Protein AF-A0A914AMR1-F1 (afdb_monomer)

Mean predicted aligned error: 15.54 Å

pLDDT: mean 76.66, std 15.46, range [41.34, 96.62]

Foldseek 3Di:
DKFFFLVLAFLAQAPCLQPPQDADPVLLVLLVVQLVVVQKDPWIWDQDPQSKIKIWIWGADPVCNVDGTKIKIWIADNPRNRTPDIAIPDPCRVSRNGSNNNNVSVNSNVCSVVVPRGHDHDDDPVRDPDPPDPPDPPPDDDDALQADFDDDDDPDDPDGTDGDDDPPPDDDQDDPVVLVVVLVCPPPPLCVQDDPPADWDQDPSGTDGCRRPVNVRDDD

Nearest PDB structures (foldseek):
  7cqy-assembly2_D  TM=6.827E-01  e=1.228E+00  Acidithiobacillus ferrooxidans
  5b4w-assembly5_E  TM=5.605E-01  e=9.754E+00  Homo sapiens
  1tuh-assembly1_A-2  TM=4.598E-01  e=6.074E+00  uncultured bacterium

Radius of gyration: 27.76 Å; Cα contacts (8 Å, |Δi|>4): 288; chains: 1; bounding box: 59×46×70 Å

Organism: Patiria miniata (NCBI:txid46514)

Structure (mmCIF, N/CA/C/O backbone):
d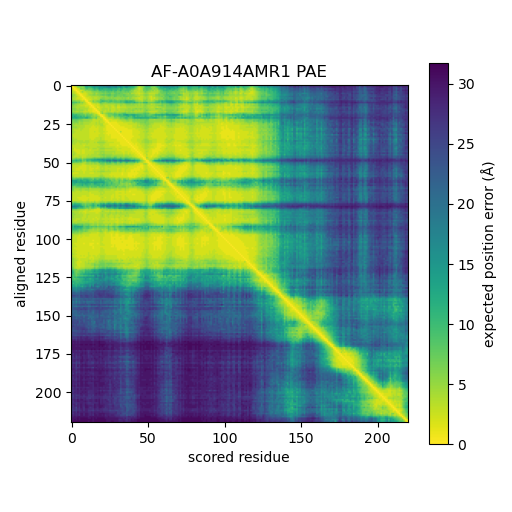ata_AF-A0A914AMR1-F1
#
_entry.id   AF-A0A914AMR1-F1
#
loop_
_atom_site.group_PDB
_atom_site.id
_atom_site.type_symbol
_atom_site.label_atom_id
_atom_site.label_alt_id
_atom_site.label_comp_id
_atom_site.label_asym_id
_atom_site.label_entity_id
_atom_site.label_seq_id
_atom_site.pdbx_PDB_ins_code
_atom_site.Cartn_x
_atom_site.Cartn_y
_atom_site.Cartn_z
_atom_site.occupancy
_atom_site.B_iso_or_equiv
_atom_site.auth_seq_id
_atom_site.auth_comp_id
_atom_site.auth_asym_id
_atom_site.auth_atom_id
_atom_site.pdbx_PDB_model_num
ATOM 1 N N . MET A 1 1 ? -7.261 -10.112 22.024 1.00 58.53 1 MET A N 1
ATOM 2 C CA . MET A 1 1 ? -6.913 -11.337 21.257 1.00 58.53 1 MET A CA 1
ATOM 3 C C . MET A 1 1 ? -6.679 -10.900 19.826 1.00 58.53 1 MET A C 1
ATOM 5 O O . MET A 1 1 ? -7.577 -10.302 19.242 1.00 58.53 1 MET A O 1
ATOM 9 N N . THR A 1 2 ? -5.488 -11.147 19.283 1.00 77.44 2 THR A N 1
ATOM 10 C CA . THR A 1 2 ? -5.159 -10.790 17.900 1.00 77.44 2 THR A CA 1
ATOM 11 C C . THR A 1 2 ? -5.828 -11.759 16.924 1.00 77.44 2 THR A C 1
ATOM 13 O O . THR A 1 2 ? -5.880 -12.965 17.151 1.00 77.44 2 THR A O 1
ATOM 16 N N . THR A 1 3 ? -6.378 -11.226 15.841 1.00 81.88 3 THR A N 1
ATOM 17 C CA . THR A 1 3 ? -7.131 -11.954 14.819 1.00 81.88 3 THR A CA 1
ATOM 18 C C . THR A 1 3 ? -6.795 -11.410 13.434 1.00 81.88 3 THR A C 1
ATOM 20 O O . THR A 1 3 ? -6.282 -10.301 13.277 1.00 81.88 3 THR A O 1
ATOM 23 N N . THR A 1 4 ? -7.047 -12.214 12.409 1.00 83.88 4 THR A N 1
ATOM 24 C CA . THR A 1 4 ? -6.843 -11.868 10.998 1.00 83.88 4 THR A CA 1
ATOM 25 C C . THR A 1 4 ? -8.163 -11.660 10.264 1.00 83.88 4 THR A C 1
ATOM 27 O O . THR A 1 4 ? -8.152 -11.408 9.064 1.00 83.88 4 THR A O 1
ATOM 30 N N . ARG A 1 5 ? -9.308 -11.754 10.949 1.00 85.69 5 ARG A N 1
ATOM 31 C CA . ARG A 1 5 ? -10.628 -11.658 10.314 1.00 85.69 5 ARG A CA 1
ATOM 32 C C . ARG A 1 5 ? -10.938 -10.227 9.887 1.00 85.69 5 ARG A C 1
ATOM 34 O O . ARG A 1 5 ? -11.044 -9.333 10.722 1.00 85.69 5 ARG A O 1
ATOM 41 N N . VAL A 1 6 ? -11.124 -10.033 8.584 1.00 85.50 6 VAL A N 1
ATOM 42 C CA . VAL A 1 6 ? -11.413 -8.727 7.966 1.00 85.50 6 VAL A CA 1
ATOM 43 C C . VAL A 1 6 ? -12.801 -8.224 8.369 1.00 85.50 6 VAL A C 1
ATOM 45 O O . VAL A 1 6 ? -12.990 -7.017 8.468 1.00 85.50 6 VAL A O 1
ATOM 48 N N . ASP A 1 7 ? -13.728 -9.134 8.687 1.00 83.25 7 ASP A N 1
ATOM 49 C CA . ASP A 1 7 ? -15.109 -8.847 9.114 1.00 83.25 7 ASP A CA 1
ATOM 50 C C . ASP A 1 7 ? -15.208 -7.879 10.309 1.00 83.25 7 ASP A C 1
ATOM 52 O O . ASP A 1 7 ? -16.241 -7.250 10.520 1.00 83.25 7 ASP A O 1
ATOM 56 N N . ILE A 1 8 ? -14.144 -7.784 11.112 1.00 86.38 8 ILE A N 1
ATOM 57 C CA . ILE A 1 8 ? -14.089 -6.943 12.313 1.00 86.38 8 ILE A CA 1
ATOM 58 C C . ILE A 1 8 ? -13.809 -5.480 11.949 1.00 86.38 8 ILE A C 1
ATOM 60 O O . ILE A 1 8 ? -14.123 -4.583 12.725 1.00 86.38 8 ILE A O 1
ATOM 64 N N . LEU A 1 9 ? -13.238 -5.211 10.771 1.00 86.44 9 LEU A N 1
ATOM 65 C CA . LEU A 1 9 ? -13.008 -3.844 10.316 1.00 86.44 9 LEU A CA 1
ATOM 66 C C . LEU A 1 9 ? -14.337 -3.112 10.059 1.00 86.44 9 LEU A C 1
ATOM 68 O O . LEU A 1 9 ? -15.304 -3.718 9.593 1.00 86.44 9 LEU A O 1
ATOM 72 N N . PRO A 1 10 ? -14.378 -1.783 10.261 1.00 86.25 10 PRO A N 1
ATOM 73 C CA . PRO A 1 10 ? -15.521 -0.968 9.858 1.00 86.25 10 PRO A CA 1
ATOM 74 C C . PRO A 1 10 ? -15.850 -1.152 8.371 1.00 86.25 10 PRO A C 1
ATOM 76 O O . PRO A 1 10 ? -14.941 -1.224 7.554 1.00 86.25 10 PRO A O 1
ATOM 79 N N . LYS A 1 11 ? -17.131 -1.173 7.981 1.00 80.12 11 LYS A N 1
ATOM 80 C CA . LYS A 1 11 ? -17.564 -1.530 6.608 1.00 80.12 11 LYS A CA 1
ATOM 81 C C . LYS A 1 11 ? -16.950 -0.699 5.467 1.00 80.12 11 LYS A C 1
ATOM 83 O O . LYS A 1 11 ? -16.922 -1.179 4.340 1.00 80.12 11 LYS A O 1
ATOM 88 N N . ALA A 1 12 ? -16.503 0.528 5.727 1.00 79.56 12 ALA A N 1
ATOM 89 C CA . ALA A 1 12 ? -15.960 1.430 4.713 1.00 79.56 12 ALA A CA 1
ATOM 90 C C . ALA A 1 12 ? -14.677 2.108 5.213 1.00 79.56 12 ALA A C 1
ATOM 92 O O . ALA A 1 12 ? -14.671 3.300 5.504 1.00 79.56 12 ALA A O 1
ATOM 93 N N . VAL A 1 13 ? -13.586 1.346 5.334 1.00 87.69 13 VAL A N 1
ATOM 94 C CA . VAL A 1 13 ? -12.278 1.922 5.682 1.00 87.69 13 VAL A CA 1
ATOM 95 C C . VAL A 1 13 ? -11.704 2.611 4.453 1.00 87.69 13 VAL A C 1
ATOM 97 O O . VAL A 1 13 ? -11.386 1.953 3.467 1.00 87.69 13 VAL A O 1
ATOM 100 N N . ASP A 1 14 ? -11.540 3.928 4.484 1.00 89.69 14 ASP A N 1
ATOM 101 C CA . ASP A 1 14 ? -10.916 4.675 3.394 1.00 89.69 14 ASP A CA 1
ATOM 102 C C . ASP A 1 14 ? -10.169 5.916 3.910 1.00 89.69 14 ASP A C 1
ATOM 104 O O . ASP A 1 14 ? -9.918 6.075 5.101 1.00 89.69 14 ASP A O 1
ATOM 108 N N . LEU A 1 15 ? -9.736 6.800 3.006 1.00 89.69 15 LEU A N 1
ATOM 109 C CA . LEU A 1 15 ? -9.063 8.034 3.419 1.00 89.69 15 LEU A CA 1
ATOM 110 C C . LEU A 1 15 ? -10.013 9.069 4.041 1.00 89.69 15 LEU A C 1
ATOM 112 O O . LEU A 1 15 ? -9.528 10.018 4.651 1.00 89.69 15 LEU A O 1
ATOM 116 N N . ASN A 1 16 ? -11.330 8.908 3.909 1.00 88.12 16 ASN A N 1
ATOM 117 C CA . ASN A 1 16 ? -12.307 9.762 4.580 1.00 88.12 16 ASN A CA 1
ATOM 118 C C . ASN A 1 16 ? -12.442 9.385 6.064 1.00 88.12 16 ASN A C 1
ATOM 120 O O . ASN A 1 16 ? -12.868 10.215 6.863 1.00 88.12 16 ASN A O 1
ATOM 124 N N . SER A 1 17 ? -11.982 8.191 6.460 1.00 87.25 17 SER A N 1
ATOM 125 C CA . SER A 1 17 ? -11.872 7.773 7.863 1.00 87.25 17 SER A CA 1
ATOM 126 C C . SER A 1 17 ? -11.007 8.707 8.724 1.00 87.25 17 SER A C 1
ATOM 128 O O . SER A 1 17 ? -11.151 8.712 9.940 1.00 87.25 17 SER A O 1
ATOM 130 N N . PHE A 1 18 ? -10.136 9.531 8.131 1.00 87.56 18 PHE A N 1
ATOM 131 C CA . PHE A 1 18 ? -9.371 10.560 8.854 1.00 87.56 18 PHE A CA 1
ATOM 132 C C . PHE A 1 18 ? -10.212 11.795 9.246 1.00 87.56 18 PHE A C 1
ATOM 134 O O . PHE A 1 18 ? -9.716 12.718 9.896 1.00 87.56 18 PHE A O 1
ATOM 141 N N . GLY A 1 19 ? -11.488 11.846 8.852 1.00 84.75 19 GLY A N 1
ATOM 142 C CA . GLY A 1 19 ? -12.406 12.921 9.208 1.00 84.75 19 GLY A CA 1
ATOM 143 C C . GLY A 1 19 ? -11.935 14.284 8.694 1.00 84.75 19 GLY A C 1
ATOM 144 O O . GLY A 1 19 ? -11.878 14.524 7.490 1.00 84.75 19 GLY A O 1
ATOM 145 N N . LYS A 1 20 ? -11.621 15.199 9.619 1.00 76.69 20 LYS A N 1
ATOM 146 C CA . LYS A 1 20 ? -11.205 16.579 9.306 1.00 76.69 20 LYS A CA 1
ATOM 147 C C . LYS A 1 20 ? -9.702 16.721 9.035 1.00 76.69 20 LYS A C 1
ATOM 149 O O . LYS A 1 20 ? -9.265 17.809 8.654 1.00 76.69 20 LYS A O 1
ATOM 154 N N . GLU A 1 21 ? -8.900 15.678 9.251 1.00 80.31 21 GLU A N 1
ATOM 155 C CA . GLU A 1 21 ? -7.451 15.781 9.077 1.00 80.31 21 GLU A CA 1
ATOM 156 C C . GLU A 1 21 ? -7.063 15.966 7.603 1.00 80.31 21 GLU A C 1
ATOM 158 O O . GLU A 1 21 ? -7.442 15.209 6.708 1.00 80.31 21 GLU A O 1
ATOM 163 N N . GLN A 1 22 ? -6.249 16.989 7.342 1.00 80.25 22 GLN A N 1
ATOM 164 C CA . GLN A 1 22 ? -5.774 17.310 6.000 1.00 80.25 22 GLN A CA 1
ATOM 165 C C . GLN A 1 22 ? -4.634 16.371 5.588 1.00 80.25 22 GLN A C 1
ATOM 167 O O . GLN A 1 22 ? -3.495 16.488 6.045 1.00 80.25 22 GLN A O 1
ATOM 172 N N . ILE A 1 23 ? -4.912 15.473 4.644 1.00 89.19 23 ILE A N 1
ATOM 173 C CA . ILE A 1 23 ? -3.890 14.606 4.054 1.00 89.19 23 ILE A CA 1
ATOM 174 C C . ILE A 1 23 ? -3.128 15.367 2.967 1.00 89.19 23 ILE A C 1
ATOM 176 O O . ILE A 1 23 ? -3.672 15.724 1.918 1.00 89.19 23 ILE A O 1
ATOM 180 N N . SER A 1 24 ? -1.818 15.549 3.157 1.00 91.06 24 SER A N 1
ATOM 181 C CA . SER A 1 24 ? -0.993 16.200 2.135 1.00 91.06 24 SER A CA 1
ATOM 182 C C . SER A 1 24 ? -0.989 15.409 0.814 1.00 91.06 24 SER A C 1
ATOM 184 O O . SER A 1 24 ? -0.871 14.177 0.790 1.00 91.06 24 SER A O 1
ATOM 186 N N . LYS A 1 25 ? -1.015 16.121 -0.324 1.00 92.06 25 LYS A N 1
ATOM 187 C CA . LYS A 1 25 ? -0.932 15.506 -1.668 1.00 92.06 25 LYS A CA 1
ATOM 188 C C . LYS A 1 25 ? 0.289 14.586 -1.800 1.00 92.06 25 LYS A C 1
ATOM 190 O O . LYS A 1 25 ? 0.207 13.517 -2.405 1.00 92.06 25 LYS A O 1
ATOM 195 N N . ARG A 1 26 ? 1.417 14.984 -1.201 1.00 91.50 26 ARG A N 1
ATOM 196 C CA . ARG A 1 26 ? 2.672 14.219 -1.203 1.00 91.50 26 ARG A CA 1
ATOM 197 C C . ARG A 1 26 ? 2.541 12.908 -0.429 1.00 91.50 26 ARG A C 1
ATOM 199 O O . ARG A 1 26 ? 2.997 11.877 -0.929 1.00 91.50 26 ARG A O 1
ATOM 206 N N . SER A 1 27 ? 1.930 12.941 0.758 1.00 92.44 27 SER A N 1
ATOM 207 C CA . SER A 1 27 ? 1.688 11.747 1.576 1.00 92.44 27 SER A CA 1
ATOM 208 C C . SER A 1 27 ? 0.760 10.776 0.852 1.00 92.44 27 SER A C 1
ATOM 210 O O . SER A 1 27 ? 1.077 9.591 0.787 1.00 92.44 27 SER A O 1
ATOM 212 N N . ARG A 1 28 ? -0.301 11.280 0.205 1.00 93.94 28 ARG A N 1
ATOM 213 C CA . ARG A 1 28 ? -1.246 10.458 -0.568 1.00 93.94 28 ARG A CA 1
ATOM 214 C C . ARG A 1 28 ? -0.570 9.696 -1.710 1.00 93.94 28 ARG A C 1
ATOM 216 O O . ARG A 1 28 ? -0.702 8.479 -1.807 1.00 93.94 28 ARG A O 1
ATOM 223 N N . VAL A 1 29 ? 0.212 10.393 -2.540 1.00 94.94 29 VAL A N 1
ATOM 224 C CA . VAL A 1 29 ? 0.925 9.776 -3.676 1.00 94.94 29 VAL A CA 1
ATOM 225 C C . VAL A 1 29 ? 1.951 8.747 -3.199 1.00 94.94 29 VAL A C 1
ATOM 227 O O . VAL A 1 29 ? 2.052 7.657 -3.760 1.00 94.94 29 VAL A O 1
ATOM 230 N N . ARG A 1 30 ? 2.719 9.069 -2.150 1.00 94.62 30 ARG A N 1
ATOM 231 C CA . ARG A 1 30 ? 3.702 8.130 -1.591 1.00 94.62 30 ARG A CA 1
ATOM 232 C C . ARG A 1 30 ? 3.040 6.917 -0.941 1.00 94.62 30 ARG A C 1
ATOM 234 O O . ARG A 1 30 ? 3.514 5.809 -1.165 1.00 94.62 30 ARG A O 1
ATOM 241 N N . GLY A 1 31 ? 1.960 7.116 -0.191 1.00 95.62 31 GLY A N 1
ATOM 242 C CA . GLY A 1 31 ? 1.224 6.031 0.454 1.00 95.62 31 GLY A CA 1
ATOM 243 C C . GLY A 1 31 ? 0.626 5.063 -0.557 1.00 95.62 31 GLY A C 1
ATOM 244 O O . GLY A 1 31 ? 0.803 3.855 -0.423 1.00 95.62 31 GLY A O 1
ATOM 245 N N . TYR A 1 32 ? 0.053 5.581 -1.646 1.00 95.88 32 TYR A N 1
ATOM 246 C CA . TYR A 1 32 ? -0.412 4.735 -2.744 1.00 95.88 32 TYR A CA 1
ATOM 247 C C . TYR A 1 32 ? 0.726 3.920 -3.381 1.00 95.88 32 TYR A C 1
ATOM 249 O O . TYR A 1 32 ? 0.564 2.733 -3.654 1.00 95.88 32 TYR A O 1
ATOM 257 N N . ASN A 1 33 ? 1.912 4.513 -3.566 1.00 95.38 33 ASN A N 1
ATOM 258 C CA . ASN A 1 33 ? 3.074 3.782 -4.083 1.00 95.38 33 ASN A CA 1
ATOM 259 C C . ASN A 1 33 ? 3.564 2.687 -3.122 1.00 95.38 33 ASN A C 1
ATOM 261 O O . ASN A 1 33 ? 4.014 1.639 -3.583 1.00 95.38 33 ASN A O 1
ATOM 265 N N . PHE A 1 34 ? 3.500 2.901 -1.807 1.00 95.38 34 PHE A N 1
ATOM 266 C CA . PHE A 1 34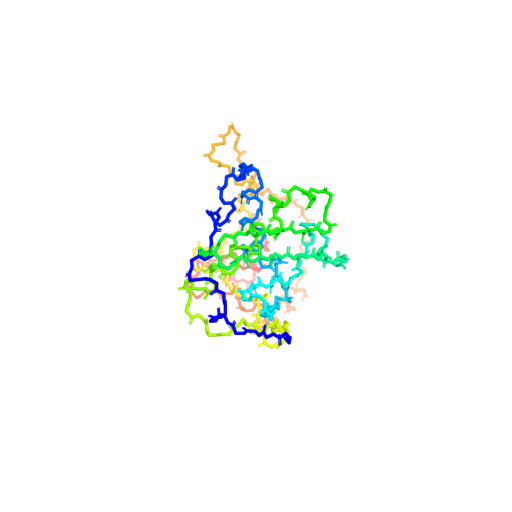 ? 3.842 1.861 -0.833 1.00 95.38 34 PHE A CA 1
ATOM 267 C C . PHE A 1 34 ? 2.855 0.700 -0.864 1.00 95.38 34 PHE A C 1
ATOM 269 O O . PHE A 1 34 ? 3.289 -0.451 -0.901 1.00 95.38 34 PHE A O 1
ATOM 276 N N . PHE A 1 35 ? 1.558 1.003 -0.918 1.00 95.12 35 PHE A N 1
ATOM 277 C CA . PHE A 1 35 ? 0.511 0.003 -1.104 1.00 95.12 35 PHE A CA 1
ATOM 278 C C . PHE A 1 35 ? 0.741 -0.800 -2.394 1.00 95.12 35 PHE A C 1
ATOM 280 O O . PHE A 1 35 ? 0.935 -2.012 -2.345 1.00 95.12 35 PHE A O 1
ATOM 287 N N . LYS A 1 36 ? 0.838 -0.113 -3.540 1.00 93.56 36 LYS A N 1
ATOM 288 C CA . LYS A 1 36 ? 0.997 -0.738 -4.862 1.00 93.56 36 LYS A CA 1
ATOM 289 C C . LYS A 1 36 ? 2.213 -1.663 -4.950 1.00 93.56 36 LYS A C 1
ATOM 291 O O . LYS A 1 36 ? 2.166 -2.677 -5.636 1.00 93.56 36 LYS A O 1
ATOM 296 N N . ASN A 1 37 ? 3.309 -1.303 -4.286 1.00 90.56 37 ASN A N 1
ATOM 297 C CA . ASN A 1 37 ? 4.547 -2.079 -4.317 1.00 90.56 37 ASN A CA 1
ATOM 298 C C . ASN A 1 37 ? 4.656 -3.109 -3.175 1.00 90.56 37 ASN A C 1
ATOM 300 O O . ASN A 1 37 ? 5.745 -3.652 -2.966 1.00 90.56 37 ASN A O 1
ATOM 304 N N . GLY A 1 38 ? 3.584 -3.340 -2.408 1.00 90.75 38 GLY A N 1
ATOM 305 C CA . GLY A 1 38 ? 3.542 -4.353 -1.349 1.00 90.75 38 GLY A CA 1
ATOM 306 C C . GLY A 1 38 ? 4.499 -4.077 -0.188 1.00 90.75 38 GLY A C 1
ATOM 307 O O . GLY A 1 38 ? 5.159 -4.991 0.300 1.00 90.75 38 GLY A O 1
ATOM 308 N N . TYR A 1 39 ? 4.646 -2.814 0.225 1.00 93.19 39 TYR A N 1
ATOM 309 C CA . TYR A 1 39 ? 5.546 -2.453 1.330 1.00 93.19 39 TYR A CA 1
ATOM 310 C C . TYR A 1 39 ? 4.937 -2.707 2.714 1.00 93.19 39 TYR A C 1
ATOM 312 O O . TYR A 1 39 ? 5.692 -2.797 3.681 1.00 93.19 39 TYR A O 1
ATOM 320 N N . VAL A 1 40 ? 3.609 -2.800 2.812 1.00 94.12 40 VAL A N 1
ATOM 321 C CA . VAL A 1 40 ? 2.881 -3.069 4.059 1.00 94.12 40 VAL A CA 1
ATOM 322 C C . VAL A 1 40 ? 2.746 -4.576 4.256 1.00 94.12 40 VAL A C 1
ATOM 324 O O . VAL A 1 40 ? 2.406 -5.302 3.324 1.00 94.12 40 VAL A O 1
ATOM 327 N N . HIS A 1 41 ? 3.028 -5.051 5.465 1.0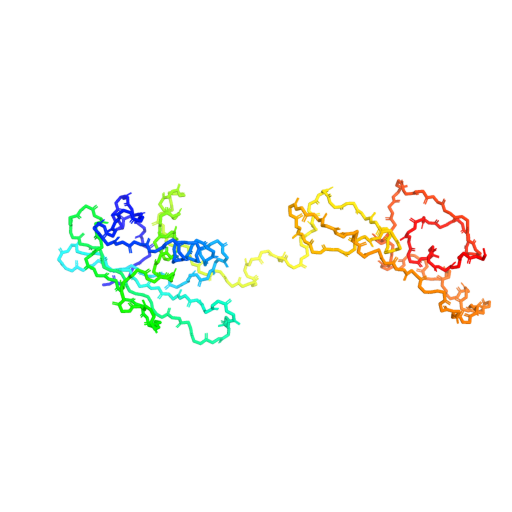0 92.00 41 HIS A N 1
ATOM 328 C CA . HIS A 1 41 ? 3.025 -6.465 5.801 1.00 92.00 41 HIS A CA 1
ATOM 329 C C . HIS A 1 41 ? 2.770 -6.717 7.291 1.00 92.00 41 HIS A C 1
ATOM 331 O O . HIS A 1 41 ? 2.806 -5.793 8.103 1.00 92.00 41 HIS A O 1
ATOM 337 N N . LYS A 1 42 ? 2.569 -7.995 7.655 1.00 91.62 42 LYS A N 1
ATOM 338 C CA . LYS A 1 42 ? 2.322 -8.447 9.039 1.00 91.62 42 LYS A CA 1
ATOM 339 C C . LYS A 1 42 ? 1.195 -7.645 9.701 1.00 91.62 42 LYS A C 1
ATOM 341 O O . LYS A 1 42 ? 1.393 -7.067 10.765 1.00 91.62 42 LYS A O 1
ATOM 346 N N . ILE A 1 43 ? 0.057 -7.570 9.013 1.00 93.75 43 ILE A N 1
ATOM 347 C CA . ILE A 1 43 ? -1.127 -6.870 9.505 1.00 93.75 43 ILE A CA 1
ATOM 348 C C . ILE A 1 43 ? -1.853 -7.795 10.482 1.00 93.75 43 ILE A C 1
ATOM 350 O O . ILE A 1 43 ? -2.107 -8.954 10.156 1.00 93.75 43 ILE A O 1
ATOM 354 N N . ALA A 1 44 ? -2.166 -7.280 11.663 1.00 92.25 44 ALA A N 1
ATOM 355 C CA . ALA A 1 44 ? -2.946 -7.954 12.689 1.00 92.25 44 ALA A CA 1
ATOM 356 C C . ALA A 1 44 ? -4.058 -7.021 13.169 1.00 92.25 44 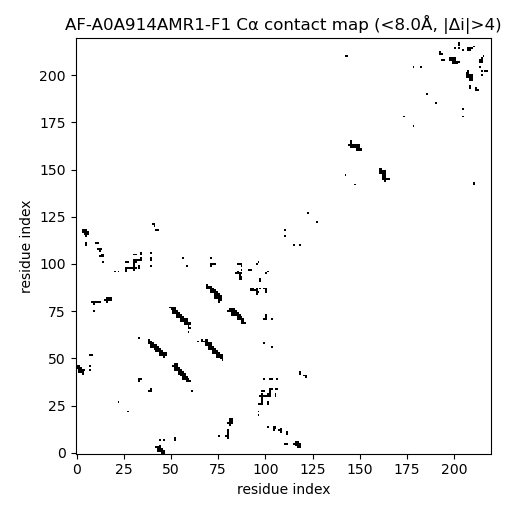ALA A C 1
ATOM 358 O O . ALA A 1 44 ? -3.858 -5.808 13.267 1.00 92.25 44 ALA A O 1
ATOM 359 N N . LEU A 1 45 ? -5.220 -7.595 13.461 1.00 92.12 45 LEU A N 1
ATOM 360 C CA . LEU A 1 45 ? -6.379 -6.886 13.985 1.00 92.12 45 LEU A CA 1
ATOM 361 C C . LEU A 1 45 ? -6.600 -7.299 15.434 1.00 92.12 45 LEU A C 1
ATOM 363 O O . LEU A 1 45 ? -6.366 -8.448 15.806 1.00 92.12 45 LEU A O 1
ATOM 367 N N . GLU A 1 46 ? -7.070 -6.377 16.254 1.00 91.19 46 GLU A N 1
ATOM 368 C CA . GLU A 1 46 ? -7.486 -6.656 17.618 1.00 91.19 46 GLU A CA 1
ATOM 369 C C . GLU A 1 46 ? -8.781 -5.907 17.917 1.00 91.19 46 GLU A C 1
ATOM 371 O O . GLU A 1 46 ? -8.867 -4.692 17.750 1.00 91.19 46 GLU A O 1
ATOM 376 N N . LEU A 1 47 ? -9.793 -6.656 18.359 1.00 88.94 47 LEU A N 1
ATOM 377 C CA . LEU A 1 47 ? -11.029 -6.087 18.875 1.00 88.94 47 LEU A CA 1
ATOM 378 C C . LEU A 1 47 ? -10.821 -5.740 20.351 1.00 88.94 47 LEU A C 1
ATOM 380 O O . LEU A 1 47 ? -10.576 -6.625 21.179 1.00 88.94 47 LEU A O 1
ATOM 384 N N . LEU A 1 48 ? -10.903 -4.454 20.665 1.00 86.69 48 LEU A N 1
ATOM 385 C CA . LEU A 1 48 ? -10.784 -3.937 22.021 1.00 86.69 48 LEU A CA 1
ATOM 386 C C . LEU A 1 48 ? -12.134 -4.046 22.742 1.00 86.69 48 LEU A C 1
ATOM 388 O O . LEU A 1 48 ? -13.199 -4.051 22.124 1.00 86.69 48 LEU A O 1
ATOM 392 N N . LYS A 1 49 ? -12.095 -4.122 24.079 1.00 74.31 49 LYS A N 1
ATOM 393 C CA . LYS A 1 49 ? -13.286 -4.331 24.929 1.00 74.31 49 LYS A CA 1
ATOM 394 C C . LYS A 1 49 ? -14.349 -3.236 24.768 1.00 74.31 49 LYS A C 1
ATOM 396 O O . LYS A 1 49 ? -15.519 -3.473 25.042 1.00 74.31 49 LYS A O 1
ATOM 401 N N . GLU A 1 50 ? -13.952 -2.065 24.285 1.00 73.12 50 GLU A N 1
ATOM 402 C CA . GLU A 1 50 ? -14.826 -0.911 24.075 1.00 73.12 50 GLU A CA 1
ATOM 403 C C . GLU A 1 50 ? -15.492 -0.904 22.686 1.00 73.12 50 GLU A C 1
ATOM 405 O O . GLU A 1 50 ? -16.236 0.019 22.358 1.00 73.12 50 GLU A O 1
ATOM 410 N N . GLY A 1 51 ? -15.323 -1.958 21.879 1.00 78.94 51 GLY A N 1
ATOM 411 C CA . GLY A 1 51 ? -15.852 -2.021 20.510 1.00 78.94 51 GLY A CA 1
ATOM 412 C C . GLY A 1 51 ? -15.012 -1.236 19.500 1.00 78.94 51 GLY A C 1
ATOM 413 O O . GLY A 1 51 ? -15.418 -1.082 18.353 1.00 78.94 51 GLY A O 1
ATOM 414 N N . GLU A 1 52 ? -13.847 -0.751 19.925 1.00 87.94 52 GLU A N 1
ATOM 415 C CA . GLU A 1 52 ? -12.826 -0.188 19.050 1.00 87.94 52 GLU A CA 1
ATOM 416 C C . GLU A 1 52 ? -12.032 -1.295 18.357 1.00 87.94 52 GLU A C 1
ATOM 418 O O . GLU A 1 52 ? -11.858 -2.401 18.885 1.00 87.94 52 GLU A O 1
ATOM 423 N N . VAL A 1 53 ? -11.513 -0.984 17.173 1.00 91.19 53 VAL A N 1
ATOM 424 C CA . VAL A 1 53 ? -10.734 -1.934 16.374 1.00 91.19 53 VAL A CA 1
ATOM 425 C C . VAL A 1 53 ? -9.331 -1.388 16.187 1.00 91.19 53 VAL A C 1
ATOM 427 O O . VAL A 1 53 ? -9.126 -0.404 15.475 1.00 91.19 53 VAL A O 1
ATOM 430 N N . ALA A 1 54 ? -8.355 -2.044 16.806 1.00 92.88 54 ALA A N 1
ATOM 431 C CA . ALA A 1 54 ? -6.949 -1.742 16.609 1.00 92.88 54 ALA A CA 1
ATOM 432 C C . ALA A 1 54 ? -6.388 -2.552 15.438 1.00 92.88 54 ALA A C 1
ATOM 434 O O . ALA A 1 54 ? -6.562 -3.766 15.337 1.00 92.88 54 ALA A O 1
ATOM 435 N N . VAL A 1 55 ? -5.659 -1.872 14.565 1.00 94.31 55 VAL A N 1
ATOM 436 C CA . VAL A 1 55 ? -4.910 -2.448 13.455 1.00 94.31 55 VAL A CA 1
ATOM 437 C C . VAL A 1 55 ? -3.440 -2.179 13.683 1.00 94.31 55 VAL A C 1
ATOM 439 O O . VAL A 1 55 ? -3.002 -1.030 13.751 1.00 94.31 55 VAL A O 1
ATOM 442 N N . GLN A 1 56 ? -2.663 -3.249 13.746 1.00 95.06 56 GLN A N 1
ATOM 443 C CA . GLN A 1 56 ? -1.214 -3.189 13.813 1.00 95.06 56 GLN A CA 1
ATOM 444 C C . GLN A 1 56 ? -0.629 -3.691 12.499 1.00 95.06 56 GLN A C 1
ATOM 446 O O . GLN A 1 56 ? -1.150 -4.617 11.880 1.00 95.06 56 GLN A O 1
ATOM 451 N N . GLY A 1 57 ? 0.467 -3.089 12.059 1.00 94.50 57 GLY A N 1
ATOM 452 C CA . GLY A 1 57 ? 1.141 -3.481 10.831 1.00 94.50 57 GLY A CA 1
ATOM 453 C C . GLY A 1 57 ? 2.598 -3.053 10.805 1.00 94.50 57 GLY A C 1
ATOM 454 O O . GLY A 1 57 ? 3.071 -2.274 11.636 1.00 94.50 57 GLY A O 1
ATOM 455 N N . LYS A 1 58 ? 3.333 -3.561 9.819 1.00 95.19 58 LYS A N 1
ATOM 456 C CA . LYS A 1 58 ? 4.709 -3.151 9.537 1.00 95.19 58 LYS A CA 1
ATOM 457 C C . LYS A 1 58 ? 4.817 -2.649 8.107 1.00 95.19 58 LYS A C 1
ATOM 459 O O . LYS A 1 58 ? 4.171 -3.175 7.207 1.00 95.19 58 LYS A O 1
ATOM 464 N N . CYS A 1 59 ? 5.636 -1.627 7.891 1.00 94.69 59 CYS A N 1
ATOM 465 C CA . CYS A 1 59 ? 5.910 -1.108 6.556 1.00 94.69 59 CYS A CA 1
ATOM 466 C C . CYS A 1 59 ? 7.409 -0.975 6.319 1.00 94.69 59 CYS A C 1
ATOM 468 O O . CYS A 1 59 ? 8.120 -0.327 7.093 1.00 94.69 59 CYS A O 1
ATOM 470 N N . PHE A 1 60 ? 7.893 -1.550 5.220 1.00 93.56 60 PHE A N 1
ATOM 471 C CA . PHE A 1 60 ? 9.280 -1.381 4.801 1.00 93.56 60 PHE A CA 1
ATOM 472 C C . PHE A 1 60 ? 9.601 0.087 4.490 1.00 93.56 60 PHE A C 1
ATOM 474 O O . PHE A 1 60 ? 8.737 0.879 4.104 1.00 93.56 60 PHE A O 1
ATOM 481 N N . ARG A 1 61 ? 10.880 0.453 4.603 1.00 90.31 61 ARG A N 1
ATOM 482 C CA . ARG A 1 61 ? 11.370 1.789 4.243 1.00 90.31 61 ARG A CA 1
ATOM 483 C C . ARG A 1 61 ? 11.564 1.888 2.728 1.00 90.31 61 ARG A C 1
ATOM 485 O O . ARG A 1 61 ? 12.061 0.952 2.107 1.00 90.31 61 ARG A O 1
ATOM 492 N N . SER A 1 62 ? 11.239 3.042 2.131 1.00 80.50 62 SER A N 1
ATOM 493 C CA . SER A 1 62 ? 11.211 3.257 0.662 1.00 80.50 62 SER A CA 1
ATOM 494 C C . SER A 1 62 ? 12.445 2.817 -0.134 1.00 80.50 62 SER A C 1
ATOM 496 O O . SER A 1 62 ? 12.296 2.458 -1.299 1.00 80.50 62 SER A O 1
ATOM 498 N N . MET A 1 63 ? 13.629 2.785 0.479 1.00 76.38 63 MET A N 1
ATOM 499 C CA . MET A 1 63 ? 14.895 2.428 -0.178 1.00 76.38 63 MET A CA 1
ATOM 500 C C . MET A 1 63 ? 15.718 1.392 0.598 1.00 76.38 63 MET A C 1
ATOM 502 O O . MET A 1 63 ? 16.830 1.071 0.198 1.00 76.38 63 MET A O 1
ATOM 506 N N . ARG A 1 64 ? 15.202 0.892 1.724 1.00 79.31 64 ARG A N 1
ATOM 507 C CA . ARG A 1 64 ? 15.938 0.011 2.638 1.00 79.31 64 ARG A CA 1
ATOM 508 C C . ARG A 1 64 ? 14.999 -1.057 3.179 1.00 79.31 64 ARG A C 1
ATOM 510 O O . ARG A 1 64 ? 14.546 -0.987 4.315 1.00 79.31 64 ARG A O 1
ATOM 517 N N . LYS A 1 65 ? 14.632 -2.010 2.318 1.00 78.50 65 LYS A N 1
ATOM 518 C CA . LYS A 1 65 ? 13.737 -3.118 2.693 1.00 78.50 65 LYS A CA 1
ATOM 519 C C . LYS A 1 65 ? 14.391 -4.109 3.667 1.00 78.50 65 LYS A C 1
ATOM 521 O O . LYS A 1 65 ? 13.674 -4.831 4.343 1.00 78.50 65 LYS A O 1
ATOM 526 N N . SER A 1 66 ? 15.723 -4.126 3.727 1.00 80.69 66 SER A N 1
ATOM 527 C CA . SER A 1 66 ? 16.516 -4.911 4.679 1.00 80.69 66 SER A CA 1
ATOM 528 C C . SER A 1 66 ? 16.531 -4.320 6.090 1.00 80.69 66 SER A C 1
ATOM 530 O O . SER A 1 66 ? 16.747 -5.052 7.048 1.00 80.69 66 SER A O 1
ATOM 532 N N . ASP A 1 67 ? 16.321 -3.007 6.221 1.00 88.94 67 ASP A N 1
ATOM 533 C CA . ASP A 1 67 ? 16.323 -2.333 7.518 1.00 88.94 67 ASP A CA 1
ATOM 534 C C . ASP A 1 67 ? 15.068 -2.683 8.321 1.00 88.94 67 ASP A C 1
ATOM 536 O O . ASP A 1 67 ? 14.054 -3.142 7.785 1.00 88.94 67 ASP A O 1
ATOM 540 N N . THR A 1 68 ? 15.108 -2.373 9.619 1.00 90.19 68 THR A N 1
ATOM 541 C CA . THR A 1 68 ? 13.957 -2.519 10.508 1.00 90.19 68 THR A CA 1
ATOM 542 C C . THR A 1 68 ? 12.739 -1.748 9.961 1.00 90.19 68 THR A C 1
ATOM 544 O O . THR A 1 68 ? 12.800 -0.518 9.779 1.00 90.19 68 THR A O 1
ATOM 547 N N . PRO A 1 69 ? 11.623 -2.453 9.670 1.00 93.81 69 PRO A N 1
ATOM 548 C CA . PRO A 1 69 ? 10.398 -1.830 9.183 1.00 93.81 69 PRO A CA 1
ATOM 549 C C . PRO A 1 69 ? 9.805 -0.866 10.208 1.00 93.81 69 PRO A C 1
ATOM 551 O O . PRO A 1 69 ? 9.971 -1.042 11.415 1.00 93.81 69 PRO A O 1
ATOM 554 N N . HIS A 1 70 ? 9.053 0.120 9.731 1.00 94.81 70 HIS A N 1
ATOM 555 C CA . HIS A 1 70 ? 8.277 0.985 10.607 1.00 94.81 70 HIS A CA 1
ATOM 556 C C . HIS A 1 70 ? 7.071 0.233 11.169 1.00 94.81 70 HIS A C 1
ATOM 558 O O . HIS A 1 70 ? 6.277 -0.315 10.405 1.00 94.81 70 HIS A O 1
ATOM 564 N N . SER A 1 71 ? 6.914 0.252 12.492 1.00 95.06 71 SER A N 1
ATOM 565 C CA . SER A 1 71 ? 5.685 -0.166 13.173 1.00 95.06 71 SER A CA 1
ATOM 566 C C . SER A 1 71 ? 4.582 0.869 12.957 1.00 95.06 71 SER A C 1
ATOM 568 O O . SER A 1 71 ? 4.838 2.073 13.109 1.00 95.06 71 SER A O 1
ATOM 570 N N . LEU A 1 72 ? 3.395 0.385 12.593 1.00 96.00 72 LEU A N 1
ATOM 571 C CA . LEU A 1 72 ? 2.177 1.143 12.321 1.00 96.00 72 LEU A CA 1
ATOM 572 C C . LEU A 1 72 ? 1.070 0.662 13.253 1.00 96.00 72 LEU A C 1
ATOM 574 O O . LEU A 1 72 ? 0.826 -0.541 13.303 1.00 96.00 72 LEU A O 1
ATOM 578 N N . ASN A 1 73 ? 0.381 1.592 13.904 1.00 95.12 73 ASN A N 1
ATOM 579 C CA . ASN A 1 73 ? -0.799 1.321 14.716 1.00 95.12 73 ASN A CA 1
ATOM 580 C C . ASN A 1 73 ? -1.907 2.298 14.311 1.00 95.12 73 ASN A C 1
ATOM 582 O O . ASN A 1 73 ? -1.653 3.499 14.205 1.00 95.12 73 ASN A O 1
ATOM 586 N N . VAL A 1 74 ? -3.115 1.797 14.079 1.00 94.62 74 VAL A N 1
ATOM 587 C CA . VAL A 1 74 ? -4.310 2.596 13.778 1.00 94.62 74 VAL A CA 1
ATOM 588 C C . VAL A 1 74 ? -5.463 2.049 14.600 1.00 94.62 74 VAL A C 1
ATOM 590 O O . VAL A 1 74 ? -5.711 0.851 14.555 1.00 94.62 74 VAL A O 1
ATOM 593 N N . CYS A 1 75 ? -6.174 2.906 15.318 1.00 92.69 75 CYS A N 1
ATOM 594 C CA . CYS A 1 75 ? -7.370 2.548 16.067 1.00 92.69 75 CYS A CA 1
ATOM 595 C C . CYS A 1 75 ? -8.587 3.192 15.406 1.00 92.69 75 CYS A C 1
ATOM 597 O O . CYS A 1 75 ? -8.623 4.408 15.204 1.00 92.69 75 CYS A O 1
ATOM 599 N N . PHE A 1 76 ? -9.576 2.372 15.067 1.00 91.44 76 PHE A N 1
ATOM 600 C CA . PHE A 1 76 ? -10.884 2.828 14.617 1.00 91.44 76 PHE A CA 1
ATOM 601 C C . PHE A 1 76 ? -11.815 2.945 15.818 1.00 91.44 76 PHE A C 1
ATOM 603 O O . PHE A 1 76 ? -11.946 1.994 16.594 1.00 91.44 76 PHE A O 1
ATOM 610 N N . GLY A 1 77 ? -12.451 4.108 15.946 1.00 86.31 77 GLY A N 1
ATOM 611 C CA . GLY A 1 77 ? -13.436 4.355 16.989 1.00 86.31 77 GLY A CA 1
ATOM 612 C C . GLY A 1 77 ? -14.728 3.572 16.753 1.00 86.31 77 GLY A C 1
ATOM 613 O O . GLY A 1 77 ? -14.987 3.065 15.657 1.00 86.31 77 GLY A O 1
ATOM 614 N N . ARG A 1 78 ? -15.564 3.514 17.794 1.00 75.81 78 ARG A N 1
ATOM 615 C CA . ARG A 1 78 ? -16.873 2.840 17.778 1.00 75.81 78 ARG A CA 1
ATOM 616 C C . ARG A 1 78 ? -17.830 3.417 16.719 1.00 75.81 78 ARG A C 1
ATOM 618 O O . ARG A 1 78 ? -18.646 2.686 16.160 1.00 75.81 78 ARG A O 1
ATOM 625 N N . ASP A 1 79 ? -17.690 4.704 16.403 1.00 64.81 79 ASP A N 1
ATOM 626 C CA . ASP A 1 79 ? -18.564 5.414 15.474 1.00 64.81 79 ASP A CA 1
ATOM 627 C C . ASP A 1 79 ? -18.038 5.360 14.030 1.00 64.81 79 ASP A C 1
ATOM 629 O O . ASP A 1 79 ? -17.130 6.086 13.622 1.00 64.81 79 ASP A O 1
ATOM 633 N N . GLN A 1 80 ? -18.670 4.505 13.224 1.00 63.94 80 GLN A N 1
ATOM 634 C CA . GLN A 1 80 ? -18.732 4.621 11.758 1.00 63.94 80 GLN A CA 1
ATOM 635 C C . GLN A 1 80 ? -17.398 4.575 10.988 1.00 63.94 80 GLN A C 1
ATOM 637 O O . GLN A 1 80 ? -17.334 4.991 9.833 1.00 63.94 80 GLN A O 1
ATOM 642 N N . GLY A 1 81 ? -16.341 4.005 11.570 1.00 73.06 81 GLY A N 1
ATOM 643 C CA . GLY A 1 81 ? -15.079 3.794 10.857 1.00 73.06 81 GLY A CA 1
ATOM 644 C C . GLY A 1 81 ? -14.207 5.038 10.726 1.00 73.06 81 GLY A C 1
ATOM 645 O O . GLY A 1 81 ? -13.349 5.080 9.842 1.00 73.06 81 GLY A O 1
ATOM 646 N N . LEU A 1 82 ? -14.395 6.021 11.609 1.00 89.00 82 LEU A N 1
ATOM 647 C CA . LEU A 1 82 ? -13.422 7.089 11.815 1.00 89.00 82 LEU A CA 1
ATOM 648 C C . LEU A 1 82 ? -12.203 6.568 12.586 1.00 89.00 82 LEU A C 1
ATOM 650 O O . LEU A 1 82 ? -12.305 5.715 13.471 1.00 89.00 82 LEU A O 1
ATOM 654 N N . ILE A 1 83 ? -11.035 7.095 12.239 1.00 90.88 83 ILE A N 1
ATOM 655 C CA . ILE A 1 83 ? -9.778 6.809 12.923 1.00 90.88 83 ILE A CA 1
ATOM 656 C C . ILE A 1 83 ? -9.739 7.666 14.188 1.00 90.88 83 ILE A C 1
ATOM 658 O O . ILE A 1 83 ? -9.696 8.891 14.106 1.00 90.88 83 ILE A O 1
ATOM 662 N N . ALA A 1 84 ? -9.757 7.010 15.347 1.00 89.94 84 ALA A N 1
ATOM 663 C CA . ALA A 1 84 ? -9.605 7.663 16.643 1.00 89.94 84 ALA A CA 1
ATOM 664 C C . ALA A 1 84 ? -8.138 8.033 16.894 1.00 89.94 84 ALA A C 1
ATOM 666 O O . ALA A 1 84 ? -7.832 9.122 17.371 1.00 89.94 84 ALA A O 1
ATOM 667 N N . GLU A 1 85 ? -7.218 7.136 16.527 1.00 90.06 85 GLU A N 1
ATOM 668 C CA . GLU A 1 85 ? -5.788 7.365 16.688 1.00 90.06 85 GLU A CA 1
ATOM 669 C C . GLU A 1 85 ? -4.979 6.668 15.591 1.00 90.06 85 GLU A C 1
ATOM 671 O O . GLU A 1 85 ? -5.279 5.548 15.179 1.00 90.06 85 GLU A O 1
ATOM 676 N N . SER A 1 86 ? -3.905 7.310 15.130 1.00 93.69 86 SER A N 1
ATOM 677 C CA . SER A 1 86 ? -2.924 6.678 14.249 1.00 93.69 86 SER A CA 1
ATOM 678 C C . SER A 1 86 ? -1.499 7.058 14.642 1.00 93.69 86 SER A C 1
ATOM 680 O O . SER A 1 86 ? -1.177 8.220 14.881 1.00 93.69 86 SER A O 1
ATOM 682 N N . ARG A 1 87 ? -0.618 6.057 14.723 1.00 94.44 87 ARG A N 1
ATOM 683 C CA . ARG A 1 87 ? 0.781 6.214 15.134 1.00 94.44 87 ARG A CA 1
ATOM 684 C C . ARG A 1 87 ? 1.698 5.426 14.211 1.00 94.44 87 ARG A C 1
ATOM 686 O O . ARG A 1 87 ? 1.493 4.242 13.951 1.00 94.44 87 ARG A O 1
ATOM 693 N N . CYS A 1 88 ? 2.766 6.071 13.755 1.00 95.38 88 CYS A N 1
ATOM 694 C CA . CYS A 1 88 ? 3.832 5.426 12.994 1.00 95.38 88 CYS A CA 1
ATOM 695 C C . CYS A 1 88 ? 5.190 5.753 13.612 1.00 95.38 88 CYS A C 1
ATOM 697 O O . CYS A 1 88 ? 5.488 6.906 13.896 1.00 95.38 88 CYS A O 1
ATOM 699 N N . SER A 1 89 ? 6.080 4.768 13.690 1.00 94.56 89 SER A N 1
ATOM 700 C CA . SER A 1 89 ? 7.470 4.938 14.170 1.00 94.56 89 SER A CA 1
ATOM 701 C C . SER A 1 89 ? 8.397 5.759 13.248 1.00 94.56 89 SER A C 1
ATOM 703 O O . SER A 1 89 ? 9.615 5.745 13.406 1.00 94.56 89 SER A O 1
ATOM 705 N N . CYS A 1 90 ? 7.864 6.431 12.224 1.00 92.12 90 CYS A N 1
ATOM 706 C CA . CYS A 1 90 ? 8.665 7.263 11.325 1.00 92.12 90 CYS A CA 1
ATOM 707 C C . CYS A 1 90 ? 8.672 8.711 11.823 1.00 92.12 90 CYS A C 1
ATOM 709 O O . CYS A 1 90 ? 7.769 9.105 12.548 1.00 92.12 90 CYS A O 1
ATOM 711 N N . VAL A 1 91 ? 9.624 9.528 11.367 1.00 88.38 91 VAL A N 1
ATOM 712 C CA . VAL A 1 91 ? 9.745 10.938 11.794 1.00 88.38 91 VAL A CA 1
ATOM 713 C C . VAL A 1 91 ? 8.456 11.735 11.546 1.00 88.38 91 VAL A C 1
ATOM 715 O O . VAL A 1 91 ? 8.024 12.505 12.390 1.00 88.38 91 VAL A O 1
ATOM 718 N N . ALA A 1 92 ? 7.788 11.497 10.414 1.00 84.31 92 ALA A N 1
ATOM 719 C CA . ALA A 1 92 ? 6.508 12.130 10.083 1.00 84.31 92 ALA A CA 1
ATOM 720 C C . ALA A 1 92 ? 5.292 11.442 10.737 1.00 84.31 92 ALA A C 1
ATOM 722 O O . ALA A 1 92 ? 4.158 11.781 10.434 1.00 84.31 92 ALA A O 1
ATOM 723 N N . GLY A 1 93 ? 5.505 10.410 11.553 1.00 78.50 93 GLY A N 1
ATOM 724 C CA . GLY A 1 93 ? 4.448 9.553 12.087 1.00 78.50 93 GLY A CA 1
ATOM 725 C C . GLY A 1 93 ? 3.701 10.139 13.278 1.00 78.50 93 GLY A C 1
ATOM 726 O O . GLY A 1 93 ? 2.632 9.635 13.598 1.00 78.50 93 GLY A O 1
ATOM 727 N N . LEU A 1 94 ? 4.231 11.212 13.876 1.00 77.69 94 LEU A N 1
ATOM 728 C CA . LEU A 1 94 ? 3.568 11.984 14.931 1.00 77.69 94 LEU A CA 1
ATOM 729 C C . LEU A 1 94 ? 2.318 12.718 14.425 1.00 77.69 94 LEU A C 1
ATOM 731 O O . LEU A 1 94 ? 1.441 13.021 15.218 1.00 77.69 94 LEU A O 1
ATOM 735 N N . SER A 1 95 ? 2.216 12.987 13.118 1.00 83.12 95 SER A N 1
ATOM 736 C CA . SER A 1 95 ? 1.059 13.677 12.535 1.00 83.12 95 SER A CA 1
ATOM 737 C C . SER A 1 95 ? -0.118 12.755 12.201 1.00 83.12 95 SER A C 1
ATOM 739 O O . SER A 1 95 ? -1.062 13.224 11.574 1.00 83.12 95 SER A O 1
ATOM 741 N N . GLY A 1 96 ? -0.014 11.443 12.455 1.00 86.19 96 GLY A N 1
ATOM 742 C CA . GLY A 1 96 ? -1.026 10.429 12.106 1.00 86.19 96 GLY A CA 1
ATOM 743 C C . GLY A 1 96 ? -1.182 10.127 10.603 1.00 86.19 96 GLY A C 1
ATOM 744 O O . GLY A 1 96 ? -1.366 8.990 10.182 1.00 86.19 96 GLY A O 1
ATOM 745 N N . THR A 1 97 ? -0.962 11.114 9.738 1.00 92.69 97 THR A N 1
ATOM 746 C CA . THR A 1 97 ? -1.231 11.069 8.286 1.00 92.69 97 THR A CA 1
ATOM 747 C C . THR A 1 97 ? 0.013 10.825 7.423 1.00 92.69 97 THR A C 1
ATOM 749 O O . THR A 1 97 ? 0.135 11.287 6.277 1.00 92.69 97 THR A O 1
ATOM 752 N N . CYS A 1 98 ? 1.000 10.103 7.955 1.00 94.25 98 CYS A N 1
ATOM 753 C CA . CYS A 1 98 ? 2.217 9.811 7.207 1.00 94.25 98 CYS A CA 1
ATOM 754 C C . CYS A 1 98 ? 1.937 8.853 6.030 1.00 94.25 98 CYS A C 1
ATOM 7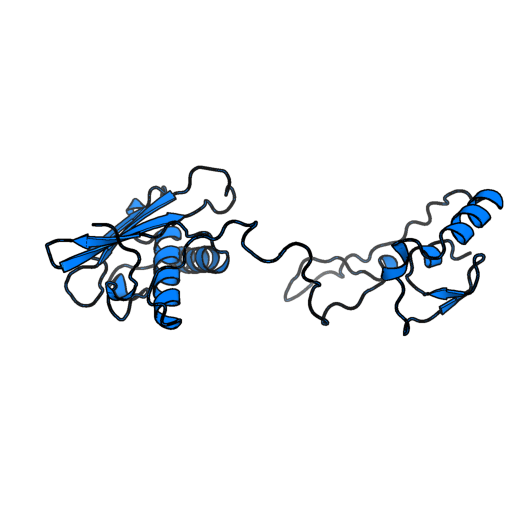56 O O . CYS A 1 98 ? 0.959 8.106 6.008 1.00 94.25 98 CYS A O 1
ATOM 758 N N . ALA A 1 99 ? 2.836 8.825 5.042 1.00 95.12 99 ALA A N 1
ATOM 759 C CA . ALA A 1 99 ? 2.673 7.963 3.868 1.00 95.12 99 ALA A CA 1
ATOM 760 C C . ALA A 1 99 ? 2.542 6.464 4.216 1.00 95.12 99 ALA A C 1
ATOM 762 O O . ALA A 1 99 ? 1.909 5.732 3.465 1.00 95.12 99 ALA A O 1
ATOM 763 N N . HIS A 1 100 ? 3.115 6.001 5.332 1.00 95.19 100 HIS A N 1
ATOM 764 C CA . HIS A 1 100 ? 3.013 4.599 5.746 1.00 95.19 100 HIS A CA 1
ATOM 765 C C . HIS A 1 100 ? 1.623 4.255 6.301 1.00 95.19 100 HIS A C 1
ATOM 767 O O . HIS A 1 100 ? 1.081 3.214 5.943 1.00 95.19 100 HIS A O 1
ATOM 773 N N . ILE A 1 101 ? 1.020 5.137 7.110 1.00 95.69 101 ILE A N 1
ATOM 774 C CA . ILE A 1 101 ? -0.353 4.946 7.606 1.00 95.69 101 ILE A CA 1
ATOM 775 C C . ILE A 1 101 ? -1.333 4.963 6.433 1.00 95.69 101 ILE A C 1
ATOM 777 O O . ILE A 1 101 ? -2.150 4.061 6.300 1.00 95.69 101 ILE A O 1
ATOM 781 N N . ILE A 1 102 ? -1.186 5.912 5.508 1.00 95.69 102 ILE A N 1
ATOM 782 C CA . ILE A 1 102 ? -2.011 5.967 4.291 1.00 95.69 102 ILE A CA 1
ATOM 783 C C . ILE A 1 102 ? -1.898 4.669 3.479 1.00 95.69 102 ILE A C 1
ATOM 785 O O . ILE A 1 102 ? -2.893 4.173 2.958 1.00 95.69 102 ILE A O 1
ATOM 789 N N . ALA A 1 103 ? -0.693 4.101 3.369 1.00 96.62 103 ALA A N 1
ATOM 790 C CA . ALA A 1 103 ? -0.490 2.825 2.691 1.00 96.62 103 ALA A CA 1
ATOM 791 C C . ALA A 1 103 ? -1.222 1.671 3.392 1.00 96.62 103 ALA A C 1
ATOM 793 O O . ALA A 1 103 ? -1.796 0.818 2.714 1.00 96.62 103 ALA A O 1
ATOM 794 N N . LEU A 1 104 ? -1.227 1.653 4.730 1.00 96.00 104 LEU A N 1
ATOM 795 C CA . LEU A 1 104 ? -1.987 0.680 5.512 1.00 96.00 104 LEU A CA 1
ATOM 796 C C . LEU A 1 104 ? -3.488 0.811 5.230 1.00 96.00 104 LEU A C 1
ATOM 798 O O . LEU A 1 104 ? -4.109 -0.189 4.887 1.00 96.00 104 LEU A O 1
ATOM 802 N N . ILE A 1 105 ? -4.043 2.026 5.252 1.00 95.38 105 ILE A N 1
ATOM 803 C CA . ILE A 1 105 ? -5.464 2.269 4.945 1.00 95.38 105 ILE A CA 1
ATOM 804 C C . ILE A 1 105 ? -5.829 1.807 3.528 1.00 95.38 105 ILE A C 1
ATOM 806 O O . ILE A 1 105 ? -6.819 1.101 3.356 1.00 95.38 105 ILE A O 1
ATOM 810 N N . TYR A 1 106 ? -5.003 2.109 2.518 1.00 96.12 106 TYR A N 1
ATOM 811 C CA . TYR A 1 106 ? -5.212 1.578 1.163 1.00 96.12 106 TYR A CA 1
ATOM 812 C C . TYR A 1 106 ? -5.195 0.047 1.119 1.00 96.12 106 TYR A C 1
ATOM 814 O O . TYR A 1 106 ? -5.971 -0.552 0.380 1.00 96.12 106 TYR A O 1
ATOM 822 N N . THR A 1 107 ? -4.326 -0.584 1.911 1.00 95.06 107 THR A N 1
ATOM 823 C CA . THR A 1 107 ? -4.231 -2.047 1.981 1.00 95.06 107 THR A CA 1
ATOM 824 C C . THR A 1 107 ? -5.491 -2.654 2.597 1.00 95.06 107 THR A C 1
ATOM 826 O O . THR A 1 107 ? -6.042 -3.598 2.039 1.00 95.06 107 THR A O 1
ATOM 829 N N . LEU A 1 108 ? -5.987 -2.081 3.700 1.00 93.75 108 LEU A N 1
ATOM 830 C CA . LEU A 1 108 ? -7.227 -2.520 4.348 1.00 93.75 108 LEU A CA 1
ATOM 831 C C . LEU A 1 108 ? -8.434 -2.347 3.424 1.00 93.75 108 LEU A C 1
ATOM 833 O O . LEU A 1 108 ? -9.205 -3.289 3.246 1.00 93.75 108 LEU A O 1
ATOM 837 N N . ARG A 1 109 ? -8.554 -1.179 2.779 1.00 93.75 109 ARG A N 1
ATOM 838 C CA . ARG A 1 109 ? -9.615 -0.918 1.802 1.00 93.75 109 ARG A CA 1
ATOM 839 C C . ARG A 1 109 ? -9.593 -1.938 0.671 1.00 93.75 109 ARG A C 1
ATOM 841 O O . ARG A 1 109 ? -10.628 -2.472 0.297 1.00 93.75 109 ARG A O 1
ATOM 848 N N . HIS A 1 110 ? -8.403 -2.249 0.162 1.00 93.69 110 HIS A N 1
ATOM 849 C CA . HIS A 1 110 ? -8.249 -3.227 -0.904 1.00 93.69 110 HIS A CA 1
ATOM 850 C C . HIS A 1 110 ? -8.710 -4.631 -0.489 1.00 93.69 110 HIS A C 1
ATOM 852 O O . HIS A 1 110 ? -9.330 -5.322 -1.291 1.00 93.69 110 HIS A O 1
ATOM 858 N N . TYR A 1 111 ? -8.460 -5.049 0.756 1.00 92.62 111 TYR A N 1
ATOM 859 C CA . TYR A 1 111 ? -8.981 -6.323 1.264 1.00 92.62 111 TYR A CA 1
ATOM 860 C C . TYR A 1 111 ? -10.510 -6.342 1.341 1.00 92.62 111 TYR A C 1
ATOM 862 O O . TYR A 1 111 ? -11.111 -7.366 1.016 1.00 92.62 111 TYR A O 1
ATOM 870 N N . GLN A 1 112 ? -11.130 -5.215 1.704 1.00 90.75 112 GLN A N 1
ATOM 871 C CA . GLN A 1 112 ? -12.588 -5.067 1.700 1.00 90.75 112 GLN A CA 1
ATOM 872 C C . GLN A 1 112 ? -13.163 -5.096 0.283 1.00 90.75 112 GLN A C 1
ATOM 874 O O . GLN A 1 112 ? -14.115 -5.829 0.034 1.00 90.75 112 GLN A O 1
ATOM 879 N N . ASP A 1 113 ? -12.557 -4.365 -0.658 1.00 91.88 113 ASP A N 1
ATOM 880 C CA . ASP A 1 113 ? -12.994 -4.339 -2.061 1.00 91.88 113 ASP A CA 1
ATOM 881 C C . ASP A 1 113 ? -12.877 -5.726 -2.726 1.00 91.88 113 ASP A C 1
ATOM 883 O O . ASP A 1 113 ? -13.668 -6.065 -3.603 1.00 91.88 113 ASP A O 1
ATOM 887 N N . LEU A 1 114 ? -11.908 -6.545 -2.300 1.00 91.56 114 LEU A N 1
ATOM 888 C CA . LEU A 1 114 ? -11.760 -7.938 -2.737 1.00 91.56 114 LEU A CA 1
ATOM 889 C C . LEU A 1 114 ? -12.705 -8.918 -2.019 1.00 91.56 114 LEU A C 1
ATOM 891 O O . LEU A 1 114 ? -12.754 -10.087 -2.401 1.00 91.56 114 LEU A O 1
ATOM 895 N N . GLY A 1 115 ? -13.424 -8.485 -0.979 1.00 90.19 115 GLY A N 1
ATOM 896 C CA . GLY A 1 115 ? -14.306 -9.349 -0.191 1.00 90.19 115 GLY A CA 1
ATOM 897 C C . GLY A 1 115 ? -13.568 -10.463 0.559 1.00 90.19 115 GLY A C 1
ATOM 898 O O . GLY A 1 115 ? -14.112 -11.556 0.737 1.00 90.19 115 GLY A O 1
ATOM 899 N N . LEU A 1 116 ? -12.315 -10.227 0.966 1.00 89.94 116 LEU A N 1
ATOM 900 C CA . LEU A 1 116 ? -11.540 -11.221 1.710 1.00 89.94 116 LEU A CA 1
ATOM 901 C C . LEU A 1 116 ? -12.116 -11.393 3.118 1.00 89.94 116 LEU A C 1
ATOM 903 O O . LEU A 1 116 ? -12.330 -10.411 3.819 1.00 89.94 116 LEU A O 1
ATOM 907 N N . LYS A 1 117 ? -12.310 -12.642 3.554 1.00 88.88 117 LYS A N 1
ATOM 908 C CA . LYS A 1 117 ? -12.756 -12.963 4.925 1.00 88.88 117 LYS A CA 1
ATOM 909 C C . LYS A 1 117 ? -11.626 -12.827 5.948 1.00 88.88 117 LYS A C 1
ATOM 911 O O . LYS A 1 117 ? -11.846 -12.470 7.104 1.00 88.88 117 LYS A O 1
ATOM 916 N N . GLU A 1 118 ? -10.400 -13.096 5.512 1.00 90.44 118 GLU A N 1
ATOM 917 C CA . GLU A 1 118 ? -9.203 -13.082 6.346 1.00 90.44 118 GLU A CA 1
ATOM 918 C C . GLU A 1 118 ? -8.066 -12.333 5.652 1.00 90.44 118 GLU A C 1
ATOM 920 O O . GLU A 1 118 ? -7.929 -12.360 4.426 1.00 90.44 118 GLU A O 1
ATOM 925 N N . ILE A 1 119 ? -7.243 -11.658 6.454 1.00 88.81 119 ILE A N 1
ATOM 926 C CA . ILE A 1 119 ? -6.031 -10.994 5.995 1.00 88.81 119 ILE A CA 1
ATOM 927 C C . ILE A 1 119 ? -5.090 -12.074 5.455 1.00 88.81 119 ILE A C 1
ATOM 929 O O . ILE A 1 119 ? -4.732 -12.995 6.195 1.00 88.81 119 ILE A O 1
ATOM 933 N N . PRO A 1 120 ? -4.647 -11.963 4.192 1.00 85.19 120 PRO A N 1
ATOM 934 C CA . PRO A 1 120 ? -3.792 -12.968 3.594 1.00 85.19 120 PRO A CA 1
ATOM 935 C C . PRO A 1 120 ? -2.460 -13.042 4.341 1.00 85.19 120 PRO A C 1
ATOM 937 O O . PRO A 1 120 ? -1.778 -12.033 4.556 1.00 85.19 120 PRO A O 1
ATOM 940 N N . GLY A 1 121 ? -2.071 -14.263 4.708 1.00 77.69 121 GLY A N 1
ATOM 941 C CA . GLY A 1 121 ? -0.745 -14.533 5.242 1.00 77.69 121 GLY A CA 1
ATOM 942 C C . GLY A 1 121 ? 0.339 -14.113 4.247 1.00 77.69 121 GLY A C 1
ATOM 943 O O . GLY A 1 121 ? 0.178 -14.214 3.030 1.00 77.69 121 GLY A O 1
ATOM 944 N N . GLN A 1 122 ? 1.474 -13.641 4.761 1.00 71.56 122 GLN A N 1
ATOM 945 C CA . GLN A 1 122 ? 2.639 -13.400 3.916 1.00 71.56 122 GLN A CA 1
ATOM 946 C C . GLN A 1 122 ? 3.248 -14.740 3.506 1.00 71.56 122 GLN A C 1
ATOM 948 O O . GLN A 1 122 ? 3.967 -15.362 4.285 1.00 71.56 122 GLN A O 1
ATOM 953 N N . LEU A 1 123 ? 2.954 -15.174 2.282 1.00 68.38 123 LEU A N 1
ATOM 954 C CA . LEU A 1 123 ? 3.598 -16.337 1.683 1.00 68.38 123 LEU A CA 1
ATOM 955 C C . LEU A 1 123 ? 5.094 -16.062 1.488 1.00 68.38 123 LEU A C 1
ATOM 957 O O . LEU A 1 123 ? 5.489 -14.967 1.072 1.00 68.38 123 LEU A O 1
ATOM 961 N N . SER A 1 124 ? 5.932 -17.058 1.783 1.00 70.75 124 SER A N 1
ATOM 962 C CA . SER A 1 124 ? 7.362 -16.977 1.480 1.00 70.75 124 SER A CA 1
ATOM 963 C C . SER A 1 124 ? 7.571 -16.864 -0.031 1.00 70.75 124 SER A C 1
ATOM 965 O O . SER A 1 124 ? 6.760 -17.341 -0.827 1.00 70.75 124 SER A O 1
ATOM 967 N N . CYS A 1 125 ? 8.699 -16.289 -0.451 1.00 65.12 125 CYS A N 1
ATOM 968 C CA . CYS A 1 125 ? 9.056 -16.234 -1.871 1.00 65.12 125 CYS A CA 1
ATOM 969 C C . CYS A 1 125 ? 9.159 -17.625 -2.524 1.00 65.12 125 CYS A C 1
ATOM 971 O O . CYS A 1 125 ? 8.981 -17.724 -3.731 1.00 65.12 125 CYS A O 1
ATOM 973 N N . THR A 1 126 ? 9.398 -18.679 -1.735 1.00 73.88 126 THR A N 1
ATOM 974 C CA . THR A 1 126 ? 9.423 -20.081 -2.180 1.00 73.88 126 THR A CA 1
ATOM 975 C C . THR A 1 126 ? 8.036 -20.711 -2.305 1.00 73.88 126 THR A C 1
ATOM 977 O O . THR A 1 126 ? 7.883 -21.678 -3.038 1.00 73.88 126 THR A O 1
ATOM 980 N N . SER A 1 127 ? 7.024 -20.164 -1.623 1.00 77.06 127 SER A N 1
ATOM 981 C CA . SER A 1 127 ? 5.627 -20.618 -1.726 1.00 77.06 127 SER A CA 1
ATOM 982 C C . SER A 1 127 ? 4.896 -19.990 -2.917 1.00 77.06 127 SER A C 1
ATOM 984 O O . SER A 1 127 ? 3.781 -20.382 -3.249 1.00 77.06 127 SER A O 1
ATOM 986 N N . LEU A 1 128 ? 5.498 -18.974 -3.540 1.00 76.75 128 LEU A N 1
ATOM 987 C CA . LEU A 1 128 ? 4.960 -18.302 -4.713 1.00 76.75 128 LEU A CA 1
ATOM 988 C C . LEU A 1 128 ? 5.610 -18.868 -5.981 1.00 76.75 128 LEU A C 1
ATOM 990 O O . LEU A 1 128 ? 6.810 -19.145 -5.974 1.00 76.75 128 LEU A O 1
ATOM 994 N N . PRO A 1 129 ? 4.865 -18.972 -7.099 1.00 75.62 129 PRO A N 1
ATOM 995 C CA . PRO A 1 129 ? 5.453 -19.331 -8.382 1.00 75.62 129 PRO A CA 1
ATOM 996 C C . PRO A 1 129 ? 6.624 -18.407 -8.722 1.00 75.62 129 PRO A C 1
ATOM 998 O O . PRO A 1 129 ? 6.550 -17.195 -8.485 1.00 75.62 129 PRO A O 1
ATOM 1001 N N . GLN A 1 130 ? 7.678 -18.973 -9.314 1.00 75.94 130 GLN A N 1
ATOM 1002 C CA . GLN A 1 130 ? 8.890 -18.260 -9.715 1.00 75.94 130 GLN A CA 1
ATOM 1003 C C . GLN A 1 130 ? 8.551 -16.945 -10.442 1.00 75.94 130 GLN A C 1
ATOM 1005 O O . GLN A 1 130 ? 7.994 -16.933 -11.539 1.00 75.94 130 GLN A O 1
ATOM 1010 N N . GLN A 1 131 ? 8.880 -15.806 -9.821 1.00 71.56 131 GLN A N 1
ATOM 1011 C CA . GLN A 1 131 ? 8.540 -14.481 -10.361 1.00 71.56 131 GLN A CA 1
ATOM 1012 C C . GLN A 1 131 ? 9.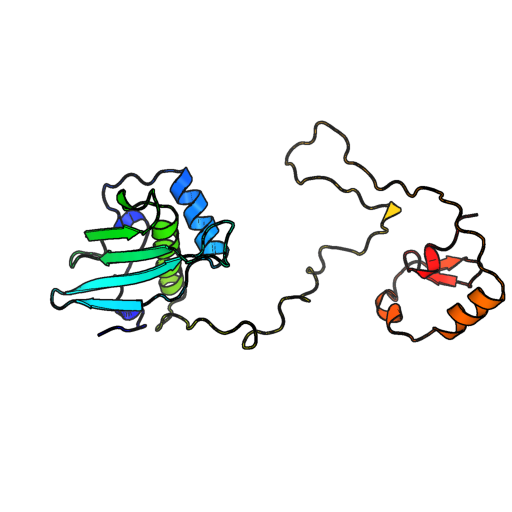616 -13.918 -11.304 1.00 71.56 131 GLN A C 1
ATOM 1014 O O . GLN A 1 131 ? 9.305 -13.107 -12.172 1.00 71.56 131 GLN A O 1
ATOM 1019 N N . TRP A 1 132 ? 10.867 -14.372 -11.167 1.00 65.75 132 TRP A N 1
ATOM 1020 C CA . TRP A 1 132 ? 12.058 -13.790 -11.810 1.00 65.75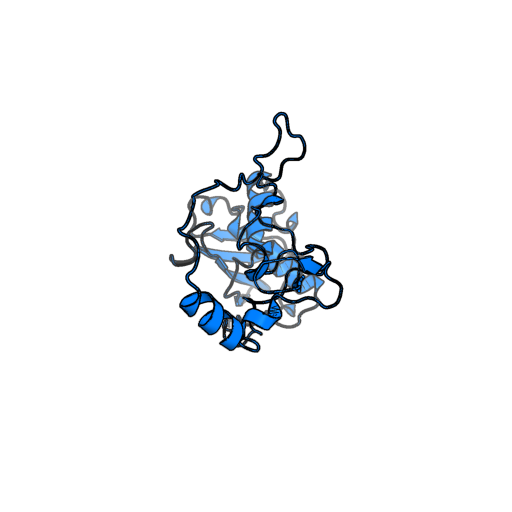 132 TRP A CA 1
ATOM 1021 C C . TRP A 1 132 ? 12.273 -14.187 -13.282 1.00 65.75 132 TRP A C 1
ATOM 1023 O O . TRP A 1 132 ? 13.310 -13.881 -13.864 1.00 65.75 132 TRP A O 1
ATOM 1033 N N . HIS A 1 133 ? 11.297 -14.846 -13.905 1.00 58.34 133 HIS A N 1
ATOM 1034 C CA . HIS A 1 133 ? 11.370 -15.278 -15.305 1.00 58.34 133 HIS A CA 1
ATOM 1035 C C . HIS A 1 133 ? 10.030 -15.190 -16.038 1.00 58.34 133 HIS A C 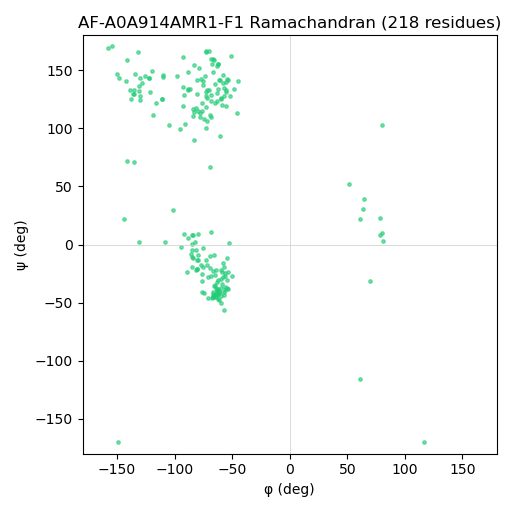1
ATOM 1037 O O . HIS A 1 133 ? 9.827 -15.859 -17.043 1.00 58.34 133 HIS A O 1
ATOM 1043 N N . LYS A 1 134 ? 9.093 -14.362 -15.554 1.00 61.31 134 LYS A N 1
ATOM 1044 C CA . LYS A 1 134 ? 7.863 -14.093 -16.307 1.00 61.31 134 LYS A CA 1
ATOM 1045 C C . LYS A 1 134 ? 8.246 -13.296 -17.560 1.00 61.31 134 LYS A C 1
ATOM 1047 O O . LYS A 1 134 ? 8.652 -12.141 -17.393 1.00 61.31 134 LYS A O 1
ATOM 1052 N N . PRO A 1 135 ? 8.165 -13.873 -18.779 1.00 58.34 135 PRO A N 1
ATOM 1053 C CA . PRO A 1 135 ? 8.509 -13.140 -19.987 1.00 58.34 135 PRO A CA 1
ATOM 1054 C C . PRO A 1 135 ? 7.665 -11.869 -20.020 1.00 58.34 135 PRO A C 1
ATOM 1056 O O . PRO A 1 135 ? 6.465 -11.897 -19.725 1.00 58.34 135 PRO A O 1
ATOM 1059 N N . CYS A 1 136 ? 8.300 -10.731 -20.308 1.00 55.62 136 CYS A N 1
ATOM 1060 C CA . CYS A 1 136 ? 7.552 -9.508 -20.559 1.00 55.62 136 CYS A CA 1
ATOM 1061 C C . CYS A 1 136 ? 6.503 -9.843 -21.624 1.00 55.62 136 CYS A C 1
ATOM 1063 O O . CYS A 1 136 ? 6.851 -10.449 -22.633 1.00 55.62 136 CYS A O 1
ATOM 1065 N N . GLY A 1 137 ? 5.226 -9.527 -21.372 1.00 58.03 137 GLY A N 1
ATOM 1066 C CA . GLY A 1 137 ? 4.144 -9.909 -22.287 1.00 58.03 137 GLY A CA 1
ATOM 1067 C C . GLY A 1 137 ? 4.443 -9.496 -23.732 1.00 58.03 137 GLY A C 1
ATOM 1068 O O . GLY A 1 137 ? 5.269 -8.611 -23.956 1.00 58.03 137 GLY A O 1
ATOM 1069 N N . CYS A 1 138 ? 3.732 -10.089 -24.699 1.00 55.12 138 CYS A N 1
ATOM 1070 C CA . CYS A 1 138 ? 3.991 -10.069 -26.155 1.00 55.12 138 CYS A CA 1
ATOM 1071 C C . CYS A 1 138 ? 4.163 -8.682 -26.826 1.00 55.12 138 CYS A C 1
ATOM 1073 O O . CYS A 1 138 ? 4.324 -8.579 -28.038 1.00 55.12 138 CYS A O 1
ATOM 1075 N N . LYS A 1 139 ? 4.101 -7.593 -26.057 1.00 59.00 139 LYS A N 1
ATOM 1076 C CA . LYS A 1 139 ? 4.291 -6.204 -26.473 1.00 59.00 139 LYS A CA 1
ATOM 1077 C C . LYS A 1 139 ? 5.754 -5.828 -26.727 1.00 59.00 139 LYS A C 1
ATOM 1079 O O . LYS A 1 139 ? 5.983 -4.823 -27.392 1.00 59.00 139 LYS A O 1
ATOM 1084 N N . ILE A 1 140 ? 6.732 -6.577 -26.212 1.00 61.97 140 ILE A N 1
ATOM 1085 C CA . ILE A 1 140 ? 8.156 -6.308 -26.470 1.00 61.97 140 ILE A CA 1
ATOM 1086 C C . ILE A 1 140 ? 8.670 -7.347 -27.460 1.00 61.97 140 ILE A C 1
ATOM 1088 O O . ILE A 1 140 ? 8.918 -8.492 -27.096 1.00 61.97 140 ILE A O 1
ATOM 1092 N N . ARG A 1 141 ? 8.814 -6.944 -28.724 1.00 61.56 141 ARG A N 1
ATOM 1093 C CA . ARG A 1 141 ? 9.442 -7.784 -29.748 1.00 61.56 141 ARG A CA 1
ATOM 1094 C C . ARG A 1 141 ? 10.966 -7.755 -29.573 1.00 61.56 141 ARG A C 1
ATOM 1096 O O . ARG A 1 141 ? 11.504 -6.684 -29.279 1.00 61.56 141 ARG A O 1
ATOM 1103 N N . PRO A 1 142 ? 11.674 -8.878 -29.780 1.00 58.81 142 PRO A N 1
ATOM 1104 C CA . PRO A 1 142 ? 13.131 -8.880 -29.779 1.00 58.81 142 PRO A CA 1
ATOM 1105 C C . PRO A 1 142 ? 13.661 -7.944 -30.879 1.00 58.81 142 PRO A C 1
ATOM 1107 O O . PRO A 1 142 ? 13.309 -8.064 -32.057 1.00 58.81 142 PRO A O 1
ATOM 1110 N N . GLN A 1 143 ? 14.509 -6.990 -30.492 1.00 62.59 143 GLN A N 1
ATOM 1111 C CA . GLN A 1 143 ? 15.154 -6.037 -31.395 1.00 62.59 143 GLN A CA 1
ATOM 1112 C C . GLN A 1 143 ? 16.673 -6.160 -31.265 1.00 62.59 143 GLN A C 1
ATOM 1114 O O . GLN A 1 143 ? 17.192 -6.378 -30.174 1.00 62.59 143 GLN A O 1
ATOM 1119 N N . SER A 1 144 ? 17.386 -6.011 -32.386 1.00 64.44 144 SER A N 1
ATOM 1120 C CA . SER A 1 144 ? 18.851 -5.998 -32.388 1.00 64.44 144 SER A CA 1
ATOM 1121 C C . SER A 1 144 ? 19.387 -4.927 -31.441 1.00 64.44 144 SER A C 1
ATOM 1123 O O . SER A 1 144 ? 18.887 -3.801 -31.461 1.00 64.44 144 SER A O 1
ATOM 1125 N N . VAL A 1 145 ? 20.457 -5.237 -30.699 1.00 63.75 145 VAL A N 1
ATOM 1126 C CA . VAL A 1 145 ? 21.157 -4.255 -29.850 1.00 63.75 145 VAL A CA 1
ATOM 1127 C C . VAL A 1 145 ? 21.574 -3.029 -30.666 1.00 63.75 145 VAL A C 1
ATOM 1129 O O . VAL A 1 145 ? 21.421 -1.911 -30.194 1.00 63.75 145 VAL A O 1
ATOM 1132 N N . ALA A 1 146 ? 21.990 -3.216 -31.923 1.00 64.19 146 ALA A N 1
ATOM 1133 C CA . ALA A 1 146 ? 22.350 -2.128 -32.836 1.00 64.19 146 ALA A CA 1
ATOM 1134 C C . ALA A 1 146 ? 21.170 -1.204 -33.200 1.00 64.19 146 ALA A C 1
ATOM 1136 O O . ALA A 1 146 ? 21.368 -0.040 -33.529 1.00 64.19 146 ALA A O 1
ATOM 1137 N N . GLY A 1 147 ? 19.938 -1.719 -33.151 1.00 65.50 147 GLY A N 1
ATOM 1138 C CA . GLY A 1 147 ? 18.716 -0.945 -33.374 1.00 65.50 147 GLY A CA 1
ATOM 1139 C C . GLY A 1 147 ? 18.081 -0.430 -32.082 1.00 65.50 147 GLY A C 1
ATOM 1140 O O . GLY A 1 147 ? 17.053 0.245 -32.140 1.00 65.50 147 GLY A O 1
ATOM 1141 N N . LEU A 1 148 ? 18.651 -0.760 -30.917 1.00 68.94 148 LEU A N 1
ATOM 1142 C CA . LEU A 1 148 ? 18.073 -0.404 -29.633 1.00 68.94 148 LEU A CA 1
ATOM 1143 C C . LEU A 1 148 ? 18.311 1.078 -29.341 1.00 68.94 148 LEU A C 1
ATOM 1145 O O . LEU A 1 148 ? 19.439 1.570 -29.250 1.00 68.94 148 LEU A O 1
ATOM 1149 N N . VAL A 1 149 ? 17.209 1.788 -29.136 1.00 71.56 149 VAL A N 1
ATOM 1150 C CA . VAL A 1 149 ? 17.215 3.192 -28.746 1.00 71.56 149 VAL A CA 1
ATOM 1151 C C . VAL A 1 149 ? 17.086 3.272 -27.228 1.00 71.56 149 VAL A C 1
ATOM 1153 O O . VAL A 1 149 ? 15.991 3.162 -26.671 1.00 71.56 149 VAL A O 1
ATOM 1156 N N . MET A 1 150 ? 18.209 3.472 -26.537 1.00 67.88 150 MET A N 1
ATOM 1157 C CA . MET A 1 150 ? 18.211 3.622 -25.084 1.00 67.88 150 MET A CA 1
ATOM 1158 C C . MET A 1 150 ? 17.900 5.068 -24.706 1.00 67.88 150 MET A C 1
ATOM 1160 O O . MET A 1 150 ? 18.703 5.985 -24.885 1.00 67.88 150 MET A O 1
ATOM 1164 N N . ALA A 1 151 ? 16.721 5.296 -24.132 1.00 71.81 151 ALA A N 1
ATOM 1165 C CA . ALA A 1 151 ? 16.391 6.603 -23.587 1.00 71.81 151 ALA A CA 1
ATOM 1166 C C . ALA A 1 151 ? 15.428 6.535 -22.412 1.00 71.81 151 ALA A C 1
ATOM 1168 O O . ALA A 1 151 ? 14.500 5.730 -22.374 1.00 71.81 151 ALA A O 1
ATOM 1169 N N . LYS A 1 152 ? 15.607 7.472 -21.474 1.00 70.75 152 LYS A N 1
ATOM 1170 C CA . LYS A 1 152 ? 14.693 7.638 -20.342 1.00 70.75 152 LYS A CA 1
ATOM 1171 C C . LYS A 1 152 ? 13.263 7.895 -20.850 1.00 70.75 152 LYS A C 1
ATOM 1173 O O . LYS A 1 152 ? 13.090 8.667 -21.808 1.00 70.75 152 LYS A O 1
ATOM 1178 N N . PRO A 1 153 ? 12.239 7.291 -20.228 1.00 71.62 153 PRO A N 1
ATOM 1179 C CA . PRO A 1 153 ? 10.850 7.561 -20.576 1.00 71.62 153 PRO A CA 1
ATOM 1180 C C . PRO A 1 153 ? 10.518 9.026 -20.247 1.00 71.62 153 PRO A C 1
ATOM 1182 O O . PRO A 1 153 ? 10.698 9.474 -19.115 1.00 71.62 153 PRO A O 1
ATOM 1185 N N . LYS A 1 154 ? 10.082 9.796 -21.250 1.00 76.06 154 LYS A N 1
ATOM 1186 C CA . LYS A 1 154 ? 9.653 11.201 -21.120 1.00 76.06 154 LYS A CA 1
ATOM 1187 C C . LYS A 1 154 ? 8.465 11.450 -22.048 1.00 76.06 154 LYS A C 1
ATOM 1189 O O . LYS A 1 154 ? 8.487 10.968 -23.173 1.00 76.06 154 LYS A O 1
ATOM 1194 N N . LYS A 1 155 ? 7.473 12.227 -21.590 1.00 73.75 155 LYS A N 1
ATOM 1195 C CA . LYS A 1 155 ? 6.283 12.597 -22.385 1.00 73.75 155 LYS A CA 1
ATOM 1196 C C . LYS A 1 155 ? 6.630 13.468 -23.598 1.00 73.75 155 LYS A C 1
ATOM 1198 O O . LYS A 1 155 ? 6.031 13.318 -24.649 1.00 73.75 155 LYS A O 1
ATOM 1203 N N . THR A 1 156 ? 7.628 14.335 -23.456 1.00 77.44 156 THR A N 1
ATOM 1204 C CA . THR A 1 156 ? 8.147 15.207 -24.516 1.00 77.44 156 THR A CA 1
ATOM 1205 C C . THR A 1 156 ? 9.674 15.195 -24.476 1.00 77.44 156 THR A C 1
ATOM 1207 O O . THR A 1 156 ? 10.289 15.358 -23.415 1.00 77.44 156 THR A O 1
ATOM 1210 N N . ARG A 1 157 ? 10.316 14.957 -25.627 1.00 73.75 157 ARG A N 1
ATOM 1211 C CA . ARG A 1 157 ? 11.780 14.950 -25.768 1.00 73.75 157 ARG A CA 1
ATOM 1212 C C . ARG A 1 157 ? 12.226 16.143 -26.607 1.00 73.75 157 ARG A C 1
ATOM 1214 O O . ARG A 1 157 ? 11.789 16.295 -27.734 1.00 73.75 157 ARG A O 1
ATOM 1221 N N . LYS A 1 158 ? 13.135 16.953 -26.052 1.00 76.88 158 LYS A N 1
ATOM 1222 C CA . LYS A 1 158 ? 13.819 18.044 -26.772 1.00 76.88 158 LYS A CA 1
ATOM 1223 C C . LYS A 1 158 ? 15.054 17.572 -27.554 1.00 76.88 158 LYS A C 1
ATOM 1225 O O . LYS A 1 158 ? 15.536 18.287 -28.417 1.00 76.88 158 LYS A O 1
ATOM 1230 N N . ARG A 1 159 ? 15.608 16.402 -27.211 1.00 71.75 159 ARG A N 1
ATOM 1231 C CA . ARG A 1 159 ? 16.807 15.817 -27.833 1.00 71.75 159 ARG A CA 1
ATOM 1232 C C . ARG A 1 159 ? 16.507 14.409 -28.318 1.00 71.75 159 ARG A C 1
ATOM 1234 O O . ARG A 1 159 ? 15.763 13.683 -27.648 1.00 71.75 159 ARG A O 1
ATOM 1241 N N . GLN A 1 160 ? 17.119 14.043 -29.441 1.00 69.94 160 GLN A N 1
ATOM 1242 C CA . GLN A 1 160 ? 17.046 12.687 -29.964 1.00 69.94 160 GLN A CA 1
ATOM 1243 C C . GLN A 1 160 ? 17.643 11.696 -28.949 1.00 69.94 160 GLN A C 1
ATOM 1245 O O . GLN A 1 160 ? 18.603 12.028 -28.245 1.00 69.94 160 GLN A O 1
ATOM 1250 N N . PRO A 1 161 ? 17.036 10.511 -28.801 1.00 73.25 161 PRO A N 1
ATOM 1251 C CA . PRO A 1 161 ? 17.522 9.482 -27.898 1.00 73.25 161 PRO A CA 1
ATOM 1252 C C . PRO A 1 161 ? 18.866 8.910 -28.372 1.00 73.25 161 PRO A C 1
ATOM 1254 O O . PRO A 1 161 ? 19.192 8.955 -29.556 1.00 73.25 161 PRO A O 1
ATOM 1257 N N . VAL A 1 162 ? 19.654 8.373 -27.439 1.00 68.88 162 VAL A N 1
ATOM 1258 C CA . VAL A 1 162 ? 20.956 7.786 -27.766 1.00 68.88 162 VAL A CA 1
ATOM 1259 C C . VAL A 1 162 ? 20.716 6.400 -28.357 1.00 68.88 162 VAL A C 1
ATOM 1261 O O . VAL A 1 162 ? 20.228 5.498 -27.676 1.00 68.88 162 VAL A O 1
ATOM 1264 N N . ALA A 1 163 ? 21.029 6.243 -29.639 1.00 65.50 163 ALA A N 1
ATOM 1265 C CA . ALA A 1 163 ? 21.092 4.933 -30.266 1.00 65.50 163 ALA A CA 1
ATOM 1266 C C . ALA A 1 163 ? 22.376 4.222 -29.828 1.00 65.50 163 ALA A C 1
ATOM 1268 O O . ALA A 1 163 ? 23.434 4.853 -29.718 1.00 65.50 163 ALA A O 1
ATOM 1269 N N . ALA A 1 164 ? 22.287 2.915 -29.589 1.00 57.44 164 ALA A N 1
ATOM 1270 C CA . ALA A 1 164 ? 23.474 2.090 -29.443 1.00 57.44 164 ALA A CA 1
ATOM 1271 C C . ALA A 1 164 ? 24.304 2.182 -30.733 1.00 57.44 164 ALA A C 1
ATOM 1273 O O . ALA A 1 164 ? 23.831 1.859 -31.820 1.00 57.44 164 ALA A O 1
ATOM 1274 N N . LYS A 1 165 ? 25.547 2.652 -30.616 1.00 58.38 165 LYS A N 1
ATOM 1275 C CA . LYS A 1 165 ? 26.516 2.599 -31.709 1.00 58.38 165 LYS A CA 1
ATOM 1276 C C . LYS A 1 165 ? 27.304 1.311 -31.541 1.00 58.38 165 LYS A C 1
ATOM 1278 O O . LYS A 1 165 ? 27.951 1.127 -30.514 1.00 58.38 165 LYS A O 1
ATOM 1283 N N . VAL A 1 166 ? 27.241 0.423 -32.528 1.00 57.03 166 VAL A N 1
ATOM 1284 C CA . VAL A 1 166 ? 28.157 -0.717 -32.578 1.00 57.03 166 VAL A CA 1
ATOM 1285 C C . VAL A 1 166 ? 29.526 -0.158 -32.938 1.00 57.03 166 VAL A C 1
ATOM 1287 O O . VAL A 1 166 ? 29.750 0.282 -34.065 1.00 57.03 166 VAL A O 1
ATOM 1290 N N . THR A 1 167 ? 30.430 -0.107 -31.965 1.00 52.00 167 THR A N 1
ATOM 1291 C CA . THR A 1 167 ? 31.829 0.211 -32.238 1.00 52.00 167 THR A CA 1
ATOM 1292 C C . THR A 1 167 ? 32.410 -0.956 -33.024 1.00 52.00 167 THR A C 1
ATOM 1294 O O . THR A 1 167 ? 32.358 -2.092 -32.556 1.00 52.00 167 THR A O 1
ATOM 1297 N N . LYS A 1 168 ? 32.969 -0.693 -34.211 1.00 52.69 168 LYS A N 1
ATOM 1298 C CA . LYS A 1 168 ? 33.782 -1.663 -34.955 1.00 52.69 168 LYS A CA 1
ATOM 1299 C C . LYS A 1 168 ? 35.105 -1.879 -34.209 1.00 52.69 168 LYS A C 1
ATOM 1301 O O . LYS A 1 168 ? 36.152 -1.437 -34.661 1.00 52.69 168 LYS A O 1
ATOM 1306 N N . GLN A 1 169 ? 35.071 -2.475 -33.021 1.00 48.97 169 GLN A N 1
ATOM 1307 C CA . GLN A 1 169 ? 36.284 -3.055 -32.462 1.00 48.97 169 GLN A CA 1
ATOM 1308 C C . GLN A 1 169 ? 36.528 -4.334 -33.248 1.00 48.97 169 GLN A C 1
ATOM 1310 O O . GLN A 1 169 ? 35.759 -5.288 -33.157 1.00 48.97 169 GLN A O 1
ATOM 1315 N N . SER A 1 170 ? 37.552 -4.294 -34.095 1.00 46.09 170 SER A N 1
ATOM 1316 C CA . SER A 1 170 ? 38.075 -5.450 -34.805 1.00 46.09 170 SER A CA 1
ATOM 1317 C C . SER A 1 170 ? 38.560 -6.467 -33.775 1.00 46.09 170 SER A C 1
ATOM 1319 O O . SER A 1 170 ? 39.685 -6.388 -33.282 1.00 46.09 170 SER A O 1
ATOM 1321 N N . VAL A 1 171 ? 37.690 -7.401 -33.410 1.00 53.22 171 VAL A N 1
ATOM 1322 C CA . VAL A 1 171 ? 38.131 -8.655 -32.812 1.00 53.22 171 VAL A CA 1
ATOM 1323 C C . VAL A 1 171 ? 38.757 -9.446 -33.957 1.00 53.22 171 VAL A C 1
ATOM 1325 O O . VAL A 1 171 ? 38.197 -9.479 -35.054 1.00 53.22 171 VAL A O 1
ATOM 1328 N N . LEU A 1 172 ? 39.957 -9.981 -33.735 1.00 55.56 172 LEU A N 1
ATOM 1329 C CA . LEU A 1 172 ? 40.673 -10.817 -34.699 1.00 55.56 172 LEU A CA 1
ATOM 1330 C C . LEU A 1 172 ? 39.716 -11.846 -35.319 1.00 55.56 172 LEU A C 1
ATOM 1332 O O . LEU A 1 172 ? 38.840 -12.371 -34.630 1.00 55.56 172 LEU A O 1
ATOM 1336 N N . LEU A 1 173 ? 39.864 -12.098 -36.622 1.00 52.66 173 LEU A N 1
ATOM 1337 C CA . LEU A 1 173 ? 39.010 -13.054 -37.324 1.00 52.66 173 LEU A CA 1
ATOM 1338 C C . LEU A 1 173 ? 39.101 -14.427 -36.641 1.00 52.66 173 LEU A C 1
ATOM 1340 O O . LEU A 1 173 ? 40.216 -14.872 -36.356 1.00 52.66 173 LEU A O 1
ATOM 1344 N N . PRO A 1 174 ? 37.965 -15.107 -36.402 1.00 57.81 174 PRO A N 1
ATOM 1345 C CA . PRO A 1 174 ? 37.987 -16.451 -35.855 1.00 57.81 174 PRO A CA 1
ATOM 1346 C C . PRO A 1 174 ? 38.698 -17.390 -36.831 1.00 57.81 174 PRO A C 1
ATOM 1348 O O . PRO A 1 174 ? 38.460 -17.388 -38.042 1.00 57.81 174 PRO A O 1
ATOM 1351 N N . THR A 1 175 ? 39.587 -18.203 -36.289 1.00 71.81 175 THR A N 1
ATOM 1352 C CA . THR A 1 175 ? 40.328 -19.230 -37.009 1.00 71.81 175 THR A CA 1
ATOM 1353 C C . THR A 1 175 ? 39.397 -20.342 -37.497 1.00 71.81 175 THR A C 1
ATOM 1355 O O . THR A 1 175 ? 38.318 -20.591 -36.953 1.00 71.81 175 THR A O 1
ATOM 1358 N N . CYS A 1 176 ? 39.842 -21.099 -38.504 1.00 65.62 176 CYS A N 1
ATOM 1359 C CA . CYS A 1 176 ? 39.102 -22.264 -39.000 1.00 65.62 176 CYS A CA 1
ATOM 1360 C C . CYS A 1 176 ? 38.804 -23.309 -37.902 1.00 65.62 176 CYS A C 1
ATOM 1362 O O . CYS A 1 176 ? 37.820 -24.041 -38.011 1.00 65.62 176 CYS A O 1
ATOM 1364 N N . GLY A 1 177 ? 39.635 -23.390 -36.855 1.00 71.31 177 GLY A N 1
ATOM 1365 C CA . GLY A 1 177 ? 39.418 -24.274 -35.706 1.00 71.31 177 GLY A CA 1
ATOM 1366 C C . GLY A 1 177 ? 38.255 -23.817 -34.824 1.00 71.31 177 GLY A C 1
ATOM 1367 O O . GLY A 1 177 ? 37.371 -24.615 -34.513 1.00 71.31 177 GLY A O 1
ATOM 1368 N N . GLU A 1 178 ? 38.203 -22.524 -34.507 1.00 58.88 178 GLU A N 1
ATOM 1369 C CA . GLU A 1 178 ? 37.120 -21.915 -33.723 1.00 58.88 178 GLU A CA 1
ATOM 1370 C C . GLU A 1 178 ? 35.774 -22.021 -34.455 1.00 58.88 178 GLU A C 1
ATOM 1372 O O . GLU A 1 178 ? 34.756 -22.365 -33.855 1.00 58.88 178 GLU A O 1
ATOM 1377 N N . ILE A 1 179 ? 35.772 -21.841 -35.781 1.00 64.62 179 ILE A N 1
ATOM 1378 C CA . ILE A 1 179 ? 34.576 -22.015 -36.622 1.00 64.62 179 ILE A CA 1
ATOM 1379 C C . ILE A 1 179 ? 34.041 -23.457 -36.556 1.00 64.62 179 ILE A C 1
ATOM 1381 O O . ILE A 1 179 ? 32.828 -23.663 -36.472 1.00 64.62 179 ILE A O 1
ATOM 1385 N N . LYS A 1 180 ? 34.921 -24.469 -36.568 1.00 68.56 180 LYS A N 1
ATOM 1386 C CA . LYS A 1 180 ? 34.518 -25.882 -36.438 1.00 68.56 180 LYS A CA 1
ATOM 1387 C C . LYS A 1 180 ? 33.931 -26.183 -35.058 1.00 68.56 180 LYS A C 1
ATOM 1389 O O . LYS A 1 180 ? 32.923 -26.881 -34.978 1.00 68.56 180 LYS A O 1
ATOM 1394 N N . GLN A 1 181 ? 34.517 -25.629 -33.996 1.00 66.62 181 GLN A N 1
ATOM 1395 C CA . GLN A 1 181 ? 34.000 -25.772 -32.631 1.00 66.62 181 GLN A CA 1
ATOM 1396 C C . GLN A 1 181 ? 32.616 -25.128 -32.476 1.00 66.62 181 GLN A C 1
ATOM 1398 O O . GLN A 1 181 ? 31.725 -25.748 -31.906 1.00 66.62 181 GLN A O 1
ATOM 1403 N N . LEU A 1 182 ? 32.391 -23.938 -33.048 1.00 61.38 182 LEU A N 1
ATOM 1404 C CA . LEU A 1 182 ? 31.084 -23.267 -33.021 1.00 61.38 182 LEU A CA 1
ATOM 1405 C C . LEU A 1 182 ? 30.001 -24.054 -33.768 1.00 61.38 182 LEU A C 1
ATOM 1407 O O . LEU A 1 182 ? 28.890 -24.193 -33.261 1.00 61.38 182 LEU A O 1
ATOM 1411 N N . LYS A 1 183 ? 30.324 -24.614 -34.941 1.00 62.59 183 LYS A N 1
ATOM 1412 C CA . LYS A 1 183 ? 29.393 -25.470 -35.698 1.00 62.59 183 LYS A CA 1
ATOM 1413 C C . LYS A 1 183 ? 29.026 -26.750 -34.938 1.00 62.59 183 LYS A C 1
ATOM 1415 O O . LYS A 1 183 ? 27.895 -27.211 -35.047 1.00 62.59 183 LYS A O 1
ATOM 1420 N N . ALA A 1 184 ? 29.945 -27.291 -34.137 1.00 68.44 184 ALA A N 1
ATOM 1421 C CA . ALA A 1 184 ? 29.689 -28.458 -33.293 1.00 68.44 184 ALA A CA 1
ATOM 1422 C C . ALA A 1 184 ? 28.771 -28.163 -32.087 1.00 68.44 184 ALA A C 1
ATOM 1424 O O . ALA A 1 184 ? 28.199 -29.091 -31.525 1.00 68.44 184 ALA A O 1
ATOM 1425 N N . LEU A 1 185 ? 28.590 -26.889 -31.707 1.00 63.12 185 LEU A N 1
ATOM 1426 C CA . LEU A 1 185 ? 27.667 -26.460 -30.643 1.00 63.12 185 LEU A CA 1
ATOM 1427 C C . LEU A 1 185 ? 26.215 -26.288 -31.133 1.00 63.12 185 LEU A C 1
ATOM 1429 O O . LEU A 1 185 ? 25.366 -25.789 -30.382 1.00 63.12 185 LEU A O 1
ATOM 1433 N N . ALA A 1 186 ? 25.904 -26.685 -32.371 1.00 50.75 186 ALA A N 1
ATOM 1434 C CA . ALA A 1 186 ? 24.527 -26.791 -32.839 1.00 50.75 186 ALA A CA 1
ATOM 1435 C C . ALA A 1 186 ? 23.733 -27.707 -31.883 1.00 50.75 186 ALA A C 1
ATOM 1437 O O . ALA A 1 186 ? 24.202 -28.784 -31.523 1.00 50.75 186 ALA A O 1
ATOM 1438 N N . ASN A 1 187 ? 22.547 -27.262 -31.451 1.00 52.78 187 ASN A N 1
ATOM 1439 C CA . ASN A 1 187 ? 21.674 -27.896 -30.440 1.00 52.78 187 ASN A CA 1
ATOM 1440 C C . ASN A 1 187 ? 22.038 -27.670 -28.959 1.00 52.78 187 ASN A C 1
ATOM 1442 O O . ASN A 1 187 ? 21.430 -28.270 -28.074 1.00 52.78 187 ASN A O 1
ATOM 1446 N N . THR A 1 188 ? 22.974 -26.770 -28.654 1.00 57.22 188 THR A N 1
ATOM 1447 C CA . THR A 1 188 ? 23.178 -26.283 -27.278 1.00 57.22 188 THR A CA 1
ATOM 1448 C C . THR A 1 188 ? 22.044 -25.343 -26.836 1.00 57.22 188 THR A C 1
ATOM 1450 O O . THR A 1 188 ? 21.284 -24.852 -27.676 1.00 57.22 188 THR A O 1
ATOM 1453 N N . PRO A 1 189 ? 21.919 -25.025 -25.530 1.00 47.62 189 PRO A N 1
ATOM 1454 C CA . PRO A 1 189 ? 20.868 -24.151 -25.010 1.00 47.62 189 PRO A CA 1
ATOM 1455 C C . PRO A 1 189 ? 20.782 -22.777 -25.678 1.00 47.62 189 PRO A C 1
ATOM 1457 O O . PRO A 1 189 ? 19.793 -22.105 -25.484 1.00 47.62 189 PRO A O 1
ATOM 1460 N N . LEU A 1 190 ? 21.741 -22.337 -26.495 1.00 48.66 190 LEU A N 1
ATOM 1461 C CA . LEU A 1 190 ? 21.627 -21.096 -27.274 1.00 48.66 190 LEU A CA 1
ATOM 1462 C C . LEU A 1 190 ? 20.523 -21.136 -28.357 1.00 48.66 190 LEU A C 1
ATOM 1464 O O . LEU A 1 190 ? 20.189 -20.093 -28.918 1.00 48.66 190 LEU A O 1
ATOM 1468 N N . ASN A 1 191 ? 19.922 -22.305 -28.610 1.00 43.84 191 ASN A N 1
ATOM 1469 C CA . ASN A 1 191 ? 18.845 -22.516 -29.581 1.00 43.84 191 ASN A CA 1
ATOM 1470 C C . ASN A 1 191 ? 17.540 -21.751 -29.252 1.00 43.84 191 ASN A C 1
ATOM 1472 O O . ASN A 1 191 ? 16.777 -21.441 -30.159 1.00 43.84 191 ASN A O 1
ATOM 1476 N N . TYR A 1 192 ? 17.288 -21.354 -27.991 1.00 43.97 192 TYR A N 1
ATOM 1477 C CA . TYR A 1 192 ? 16.089 -20.556 -27.640 1.00 43.97 192 TYR A CA 1
ATOM 1478 C C . TYR A 1 192 ? 16.114 -19.117 -28.185 1.00 43.97 192 TYR A C 1
ATOM 1480 O O . TYR A 1 192 ? 15.123 -18.395 -28.076 1.00 43.97 192 TYR A O 1
ATOM 1488 N N . LEU A 1 193 ? 17.249 -18.665 -28.727 1.00 47.50 193 LEU A N 1
ATOM 1489 C CA . LEU A 1 193 ? 17.364 -17.372 -29.408 1.00 47.50 193 LEU A CA 1
ATOM 1490 C C . LEU A 1 193 ? 16.954 -17.453 -30.884 1.00 47.50 193 LEU A C 1
ATOM 1492 O O . LEU A 1 193 ? 16.927 -16.416 -31.555 1.00 47.50 193 LEU A O 1
ATOM 1496 N N . LEU A 1 194 ? 16.652 -18.657 -31.382 1.00 47.66 194 LEU A N 1
ATOM 1497 C CA . LEU A 1 194 ? 16.156 -18.875 -32.728 1.00 47.66 194 LEU A CA 1
ATOM 1498 C C . LEU A 1 194 ? 14.618 -18.871 -32.732 1.00 47.66 194 LEU A C 1
ATOM 1500 O O . LEU A 1 194 ? 13.972 -19.414 -31.842 1.00 47.66 194 LEU A O 1
ATOM 1504 N N . HIS A 1 195 ? 14.031 -18.182 -33.702 1.00 50.91 195 HIS A N 1
ATOM 1505 C CA . HIS A 1 195 ? 12.602 -17.941 -33.865 1.00 50.91 195 HIS A CA 1
ATOM 1506 C C . HIS A 1 195 ? 12.265 -18.312 -35.309 1.00 50.91 195 HIS A C 1
ATOM 1508 O O . HIS A 1 195 ? 12.892 -17.781 -36.222 1.00 50.91 195 HIS A O 1
ATOM 1514 N N . GLU A 1 196 ? 11.301 -19.208 -35.514 1.00 52.84 196 GLU A N 1
ATOM 1515 C CA . GLU A 1 196 ? 11.035 -19.833 -36.824 1.00 52.84 196 GLU A CA 1
ATOM 1516 C C . GLU A 1 196 ? 10.706 -18.807 -37.928 1.00 52.84 196 GLU A C 1
ATOM 1518 O O . GLU A 1 196 ? 11.153 -18.952 -39.059 1.00 52.84 196 GLU A O 1
ATOM 1523 N N . ASP A 1 197 ? 10.028 -17.709 -37.574 1.00 57.78 197 ASP A N 1
ATOM 1524 C CA . ASP A 1 197 ? 9.640 -16.632 -38.505 1.00 57.78 197 ASP A CA 1
ATOM 1525 C C . ASP A 1 197 ? 10.708 -15.554 -38.756 1.00 57.78 197 ASP A C 1
ATOM 1527 O O . ASP A 1 197 ? 10.417 -14.481 -39.298 1.00 57.78 197 ASP A O 1
ATOM 1531 N N . ALA A 1 198 ? 11.930 -15.735 -38.269 1.00 58.75 198 ALA A N 1
ATOM 1532 C CA . ALA A 1 198 ? 12.926 -14.682 -38.363 1.00 58.75 198 ALA A CA 1
ATOM 1533 C C . ALA A 1 198 ? 13.688 -14.727 -39.691 1.00 58.75 198 ALA A C 1
ATOM 1535 O O . ALA A 1 198 ? 14.176 -15.767 -40.121 1.00 58.75 198 ALA A O 1
ATOM 1536 N N . GLU A 1 199 ? 13.834 -13.550 -40.304 1.00 65.62 199 GLU A N 1
ATOM 1537 C CA . GLU A 1 199 ? 14.625 -13.349 -41.520 1.00 65.62 199 GLU A CA 1
ATOM 1538 C C . GLU A 1 199 ? 16.008 -14.001 -41.389 1.00 65.62 199 GLU A C 1
ATOM 1540 O O . GLU A 1 199 ? 16.685 -13.820 -40.378 1.00 65.62 199 GLU A O 1
ATOM 1545 N N . LEU A 1 200 ? 16.442 -14.733 -42.412 1.00 69.19 200 LEU A N 1
ATOM 1546 C CA . LEU A 1 200 ? 17.783 -15.310 -42.484 1.00 69.19 200 LEU A CA 1
ATOM 1547 C C . LEU A 1 200 ? 18.750 -14.306 -43.120 1.00 69.19 200 LEU A C 1
ATOM 1549 O O . LEU A 1 200 ? 18.365 -13.498 -43.967 1.00 69.19 200 LEU A O 1
ATOM 1553 N N . SER A 1 201 ? 20.010 -14.349 -42.706 1.00 68.19 201 SER A N 1
ATOM 1554 C CA . SER A 1 201 ? 21.098 -13.589 -43.319 1.00 68.19 201 SER A CA 1
ATOM 1555 C C . SER A 1 201 ? 22.292 -14.497 -43.589 1.00 68.19 201 SER A C 1
ATOM 1557 O O . SER A 1 201 ? 22.663 -15.316 -42.745 1.00 68.19 201 SER A O 1
ATOM 1559 N N . ASP A 1 202 ? 22.888 -14.340 -44.769 1.00 71.12 202 ASP A N 1
ATOM 1560 C CA . ASP A 1 202 ? 24.067 -15.101 -45.171 1.00 71.12 202 ASP A CA 1
ATOM 1561 C C . ASP A 1 202 ? 25.300 -14.632 -44.394 1.00 71.12 202 ASP A C 1
ATOM 1563 O O . ASP A 1 202 ? 25.637 -13.447 -44.370 1.00 71.12 202 ASP A O 1
ATOM 1567 N N . THR A 1 203 ? 25.978 -15.581 -43.751 1.00 66.25 203 THR A N 1
ATOM 1568 C CA . THR A 1 203 ? 27.233 -15.363 -43.019 1.00 66.25 203 THR A CA 1
ATOM 1569 C C . THR A 1 203 ? 28.256 -16.431 -43.418 1.00 66.25 203 THR A C 1
ATOM 1571 O O . THR A 1 203 ? 27.871 -17.472 -43.956 1.00 66.25 203 THR A O 1
ATOM 1574 N N . PRO A 1 204 ? 29.556 -16.268 -43.102 1.00 60.97 204 PRO A N 1
ATOM 1575 C CA . PRO A 1 204 ? 30.554 -17.324 -43.323 1.00 60.97 204 PRO A CA 1
ATOM 1576 C C . PRO A 1 204 ? 30.252 -18.653 -42.602 1.00 60.97 204 PRO A C 1
ATOM 1578 O O . PRO A 1 204 ? 30.834 -19.691 -42.921 1.00 60.97 204 PRO A O 1
ATOM 1581 N N . LEU A 1 205 ? 29.349 -18.639 -41.615 1.00 56.78 205 LEU A N 1
ATOM 1582 C CA . LEU A 1 205 ? 28.886 -19.831 -40.906 1.00 56.78 205 LEU A CA 1
ATOM 1583 C C . LEU A 1 205 ? 27.732 -20.554 -41.623 1.00 56.78 205 LEU A C 1
ATOM 1585 O O . LEU A 1 205 ? 27.436 -21.690 -41.255 1.00 56.78 205 LEU A O 1
ATOM 1589 N N . GLY A 1 206 ? 27.142 -19.940 -42.651 1.00 67.19 206 GLY A N 1
ATOM 1590 C CA . GLY A 1 206 ? 25.945 -20.394 -43.360 1.00 67.19 206 GLY A CA 1
ATOM 1591 C C . GLY A 1 206 ? 24.781 -19.412 -43.205 1.00 67.19 206 GLY A C 1
ATOM 1592 O O . GLY A 1 206 ? 24.950 -18.298 -42.696 1.00 67.19 206 GLY A O 1
ATOM 1593 N N . GLN A 1 207 ? 23.589 -19.834 -43.631 1.00 68.25 207 GLN A N 1
ATOM 1594 C CA . GLN A 1 207 ? 22.356 -19.094 -43.371 1.00 68.25 207 GLN A CA 1
ATOM 1595 C C . GLN A 1 207 ? 22.029 -19.162 -41.888 1.00 68.25 207 GLN A C 1
ATOM 1597 O O . GLN A 1 207 ? 21.702 -20.220 -41.351 1.00 68.25 207 GLN A O 1
ATOM 1602 N N . VAL A 1 208 ? 22.139 -18.020 -41.222 1.00 67.44 208 VAL A N 1
ATOM 1603 C CA . VAL A 1 208 ? 21.829 -17.895 -39.802 1.00 67.44 208 VAL A CA 1
ATOM 1604 C C . VAL A 1 208 ? 20.718 -16.885 -39.625 1.00 67.44 208 VAL A C 1
ATOM 1606 O O . VAL A 1 208 ? 20.585 -15.921 -40.378 1.00 67.44 208 VAL A O 1
ATOM 1609 N N . GLN A 1 209 ? 19.909 -17.092 -38.597 1.00 64.81 209 GLN A N 1
ATOM 1610 C CA . GLN A 1 209 ? 18.839 -16.172 -38.277 1.00 64.81 209 GLN A CA 1
ATOM 1611 C C . GLN A 1 209 ? 19.387 -14.781 -37.983 1.00 64.81 209 GLN A C 1
ATOM 1613 O O . GLN A 1 209 ? 20.227 -14.594 -37.091 1.00 64.81 209 GLN A O 1
ATOM 1618 N N . ARG A 1 210 ? 18.855 -13.787 -38.688 1.00 61.12 210 ARG A N 1
ATOM 1619 C CA . ARG A 1 210 ? 19.161 -12.384 -38.467 1.00 61.12 210 ARG A CA 1
ATOM 1620 C C . ARG A 1 210 ? 18.837 -12.053 -37.012 1.00 61.12 210 ARG A C 1
ATOM 1622 O O . ARG A 1 210 ? 17.721 -12.275 -36.549 1.00 61.12 210 ARG A O 1
ATOM 1629 N N . ARG A 1 211 ? 19.807 -11.464 -36.299 1.00 58.50 211 ARG A N 1
ATOM 1630 C CA . ARG A 1 211 ? 19.754 -11.093 -34.858 1.00 58.50 211 ARG A CA 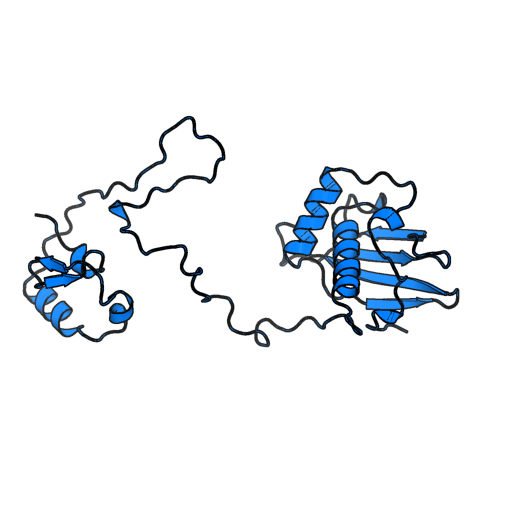1
ATOM 1631 C C . ARG A 1 211 ? 20.022 -12.234 -33.863 1.00 58.50 211 ARG A C 1
ATOM 1633 O O . ARG A 1 211 ? 19.976 -11.978 -32.661 1.00 58.50 211 ARG A O 1
ATOM 1640 N N . SER A 1 212 ? 20.348 -13.442 -34.326 1.00 59.47 212 SER A N 1
ATOM 1641 C CA . SER A 1 212 ? 20.976 -14.462 -33.471 1.00 59.47 212 SER A CA 1
ATOM 1642 C C . SER A 1 212 ? 22.380 -14.020 -33.043 1.00 59.47 212 SER A C 1
ATOM 1644 O O . SER A 1 212 ? 23.008 -13.197 -33.713 1.00 59.47 212 SER A O 1
ATOM 1646 N N . SER A 1 213 ? 22.906 -14.583 -31.953 1.00 57.91 213 SER A N 1
ATOM 1647 C CA . SER A 1 213 ? 24.307 -14.385 -31.544 1.00 57.91 213 SER A CA 1
ATOM 1648 C C . SER A 1 213 ? 25.296 -14.736 -32.665 1.00 57.91 213 SER A C 1
ATOM 1650 O O . SER A 1 213 ? 26.335 -14.092 -32.784 1.00 57.91 213 SER A O 1
ATOM 1652 N N . LEU A 1 214 ? 24.930 -15.688 -33.530 1.00 58.19 214 LEU A N 1
ATOM 1653 C CA . LEU A 1 214 ? 25.697 -16.106 -34.705 1.00 58.19 214 LEU A CA 1
ATOM 1654 C C . LEU A 1 214 ? 25.703 -15.052 -35.824 1.00 58.19 214 LEU A C 1
ATOM 1656 O O . LEU A 1 214 ? 26.680 -14.950 -36.554 1.00 58.19 214 LEU A O 1
ATOM 1660 N N . ASN A 1 215 ? 24.664 -14.215 -35.923 1.00 58.44 215 ASN A N 1
ATOM 1661 C CA . ASN A 1 215 ? 24.584 -13.140 -36.918 1.00 58.44 215 ASN A CA 1
ATOM 1662 C C . ASN A 1 215 ? 25.369 -11.869 -36.539 1.00 58.44 215 ASN A C 1
ATOM 1664 O O . ASN A 1 215 ? 25.546 -10.970 -37.355 1.00 58.44 215 ASN A O 1
ATOM 1668 N N . TYR A 1 216 ? 25.814 -11.736 -35.287 1.00 57.69 216 TYR A N 1
ATOM 1669 C CA . TYR A 1 216 ? 26.673 -10.614 -34.886 1.00 57.69 216 TYR A CA 1
ATOM 1670 C C . TYR A 1 216 ? 28.146 -10.839 -35.245 1.00 57.69 216 TYR A C 1
ATOM 1672 O O . TYR A 1 216 ? 28.963 -9.932 -35.080 1.00 57.69 216 TYR A O 1
ATOM 1680 N N . GLN A 1 217 ? 28.481 -12.017 -35.776 1.00 55.59 217 GLN A N 1
ATOM 1681 C CA . GLN A 1 217 ? 29.784 -12.288 -36.357 1.00 55.59 217 GLN A CA 1
ATOM 1682 C C . GLN A 1 217 ? 29.802 -11.788 -37.808 1.00 55.59 217 GLN A C 1
ATOM 1684 O O . GLN A 1 217 ? 29.541 -12.521 -38.754 1.00 55.59 217 GLN A O 1
ATOM 1689 N N . VAL A 1 218 ? 30.212 -10.524 -37.928 1.00 45.22 218 VAL A N 1
ATOM 1690 C CA . VAL A 1 218 ? 30.808 -9.891 -39.115 1.00 45.22 218 VAL A CA 1
ATOM 1691 C C . VAL A 1 218 ? 29.839 -9.436 -40.222 1.00 45.22 218 VAL A C 1
ATOM 1693 O O . VAL A 1 218 ? 29.410 -10.203 -41.073 1.00 45.22 218 VAL A O 1
ATOM 1696 N N . PHE A 1 219 ? 29.594 -8.120 -40.273 1.00 41.84 219 PHE A N 1
ATOM 1697 C CA . PHE A 1 219 ? 29.467 -7.426 -41.558 1.00 41.84 219 PHE A CA 1
ATOM 1698 C C . PHE A 1 219 ? 30.891 -7.107 -42.024 1.00 41.84 219 PHE A C 1
ATOM 1700 O O . PHE A 1 219 ? 31.590 -6.349 -41.344 1.00 41.84 219 PHE A O 1
ATOM 1707 N N . PHE A 1 220 ? 31.307 -7.734 -43.123 1.00 41.34 220 PHE A N 1
ATOM 1708 C CA . PHE A 1 220 ? 32.486 -7.345 -43.895 1.00 41.34 220 PHE A CA 1
ATOM 1709 C C . PHE A 1 220 ? 32.166 -6.102 -44.730 1.00 41.34 220 PHE A C 1
ATOM 1711 O O . PHE A 1 220 ? 31.014 -6.006 -45.213 1.00 41.34 220 PHE A O 1
#

Sequence (220 aa):
MTTTRVDILPKAVDLNSFGKEQISKRSRVRGYNFFKNGYVHKIALELLKEGEVAVQGKCFRSMRKSDTPHSLNVCFGRDQGLIAESRCSCVAGLSGTCAHIIALIYTLRHYQDLGLKEIPGQLSCTSLPQQWHKPCGCKIRPQSVAGLVMAKPKKTRKRQPVAAKVTKQSVLLPTCGEIKQLKALANTPLNYLLHEDAELSDTPLGQVQRRSSLNYQVFF

Secondary structure (DSSP, 8-state):
-EE-BGGGS-TT-SGGGGTT----HHHHHHHHHHHHTT-EEEEEEEE-TTS-EEEEEEE-BTTBTTSPPEEEEEEE-TTTT-EEEEEESSGGGGGS--HHHHHHHHHHHHHHHTT-SBPPP---TTTS---TT-PPPTTS----GGG-EE----SS-SS--EEPP-------PPPHHHHHHHHHTTTSGGGGG--TTSPEEEETTEEEETTSGGGGS---

Solvent-accessible surface area (backbone atoms only — not comparable to full-atom values): 13449 Å² total; per-residue (Å²): 109,80,42,47,55,43,81,72,52,53,97,66,49,47,84,68,21,52,66,87,62,85,71,50,71,68,30,52,56,49,3,51,52,36,37,76,68,62,35,60,44,80,69,40,34,30,68,43,97,83,62,25,37,38,38,38,30,32,27,46,44,99,88,40,70,88,48,88,50,37,50,36,41,37,31,29,38,70,66,89,28,29,55,71,46,45,44,34,73,47,92,61,11,83,72,37,59,24,32,65,51,47,14,46,42,52,47,53,31,49,40,57,77,69,66,45,64,50,62,78,76,87,72,52,80,84,77,42,78,82,70,94,72,66,72,77,63,91,84,68,72,94,70,48,68,66,74,37,68,58,61,82,92,65,99,73,75,96,63,85,66,52,60,45,74,79,72,87,71,82,68,80,79,80,49,78,66,57,53,53,55,57,62,68,50,66,88,43,87,74,54,80,66,62,59,94,88,48,59,72,39,86,41,99,91,41,81,34,44,56,76,26,82,74,50,72,62,67,90,128

InterPro domains:
  IPR007527 Zinc finger, SWIM-type [PS50966] (72-109)